Protein AF-A0A961AR73-F1 (afdb_monomer)

Structure (mmCIF, N/CA/C/O backbone):
data_AF-A0A961AR73-F1
#
_entry.id   AF-A0A961AR73-F1
#
loop_
_atom_site.group_PDB
_atom_site.id
_atom_site.type_symbol
_atom_site.label_atom_id
_atom_site.label_alt_id
_atom_site.label_comp_id
_atom_site.label_asym_id
_atom_site.label_entity_id
_atom_site.label_seq_id
_atom_site.pdbx_PDB_ins_code
_atom_site.Cartn_x
_atom_site.Cartn_y
_atom_site.Cartn_z
_atom_site.occupancy
_atom_site.B_iso_or_equiv
_atom_site.auth_seq_id
_atom_site.auth_comp_id
_atom_site.auth_asym_id
_atom_site.auth_atom_id
_atom_site.pdbx_PDB_model_num
ATOM 1 N N . MET A 1 1 ? 57.731 10.140 -176.594 1.00 39.25 1 MET A N 1
ATOM 2 C CA . MET A 1 1 ? 59.089 10.467 -176.102 1.00 39.25 1 MET A CA 1
ATOM 3 C C . MET A 1 1 ? 59.146 10.170 -174.612 1.00 39.25 1 MET A C 1
ATOM 5 O O . MET A 1 1 ? 58.204 10.498 -173.905 1.00 39.25 1 MET A O 1
ATOM 9 N N . ALA A 1 2 ? 60.182 9.468 -174.162 1.00 48.06 2 ALA A N 1
ATOM 10 C CA . ALA A 1 2 ? 60.294 8.900 -172.820 1.00 48.06 2 ALA A CA 1
ATOM 11 C C . ALA A 1 2 ? 60.837 9.892 -171.772 1.00 48.06 2 ALA A C 1
ATOM 13 O O . ALA A 1 2 ? 61.783 10.613 -172.084 1.00 48.06 2 ALA A O 1
ATOM 14 N N . LYS A 1 3 ? 60.367 9.811 -170.510 1.00 41.50 3 LYS A N 1
ATOM 15 C CA . LYS A 1 3 ? 61.246 9.911 -169.319 1.00 41.50 3 LYS A CA 1
ATOM 16 C C . LYS A 1 3 ? 60.613 9.401 -167.999 1.00 41.50 3 LYS A C 1
ATOM 18 O O . LYS A 1 3 ? 59.666 9.976 -167.489 1.00 41.50 3 LYS A O 1
ATOM 23 N N . LYS A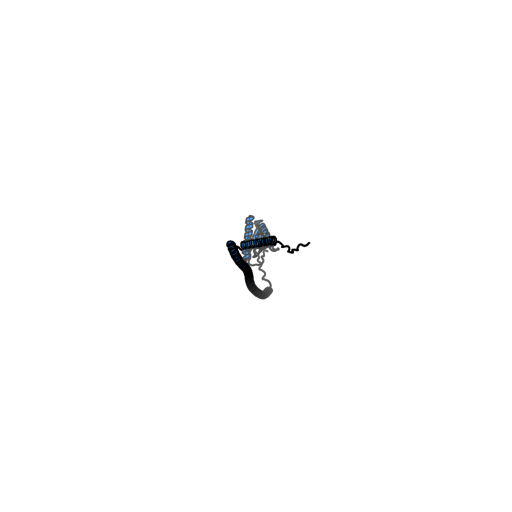 1 4 ? 61.213 8.306 -167.501 1.00 42.62 4 LYS A N 1
ATOM 24 C CA . LYS A 1 4 ? 61.399 7.737 -166.136 1.00 42.62 4 LYS A CA 1
ATOM 25 C C . LYS A 1 4 ? 60.470 8.073 -164.941 1.00 42.62 4 LYS A C 1
ATOM 27 O O . LYS A 1 4 ? 60.354 9.214 -164.519 1.00 42.62 4 LYS A O 1
ATOM 32 N N . ARG A 1 5 ? 60.035 6.983 -164.278 1.00 54.91 5 ARG A N 1
ATOM 33 C CA . ARG A 1 5 ? 59.530 6.852 -162.890 1.00 54.91 5 ARG A CA 1
ATOM 34 C C . ARG A 1 5 ? 60.571 7.211 -161.812 1.00 54.91 5 ARG A C 1
ATOM 36 O O . ARG A 1 5 ? 61.758 6.932 -161.997 1.00 54.91 5 ARG A O 1
ATOM 43 N N . LYS A 1 6 ? 60.085 7.639 -160.636 1.00 4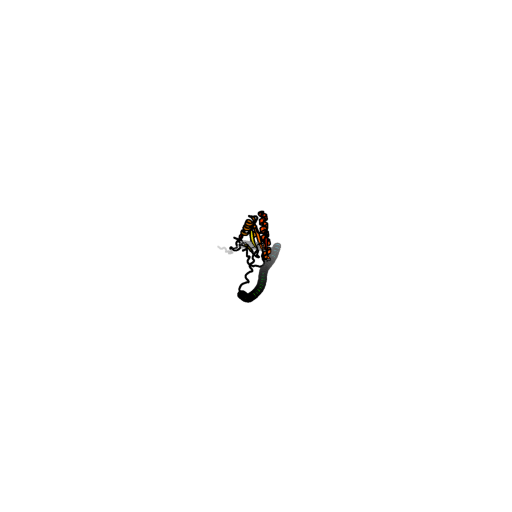7.62 6 LYS A N 1
ATOM 44 C CA . LYS A 1 6 ? 60.684 7.352 -159.319 1.00 47.62 6 LYS A CA 1
ATOM 45 C C . LYS A 1 6 ? 59.585 7.190 -158.258 1.00 47.62 6 LYS A C 1
ATOM 47 O O . LYS A 1 6 ? 58.708 8.036 -158.148 1.00 47.62 6 LYS A O 1
ATOM 52 N N . ASP A 1 7 ? 59.660 6.073 -157.550 1.00 55.41 7 ASP A N 1
ATOM 53 C CA . ASP A 1 7 ? 58.927 5.708 -156.337 1.00 55.41 7 ASP A CA 1
ATOM 54 C C . ASP A 1 7 ? 59.789 6.086 -155.119 1.00 55.41 7 ASP A C 1
ATOM 56 O O . ASP A 1 7 ? 61.014 5.955 -155.209 1.00 55.41 7 ASP A O 1
ATOM 60 N N . SER A 1 8 ? 59.181 6.562 -154.026 1.00 41.91 8 SER A N 1
ATOM 61 C CA . SER A 1 8 ? 59.783 6.582 -152.677 1.00 41.91 8 SER A CA 1
ATOM 62 C C . SER A 1 8 ? 58.823 7.186 -151.645 1.00 41.91 8 SER A C 1
ATOM 64 O O . SER A 1 8 ? 58.399 8.334 -151.781 1.00 41.91 8 SER A O 1
ATOM 66 N N . GLY A 1 9 ? 58.522 6.392 -150.615 1.00 47.72 9 GLY A N 1
ATOM 67 C CA . GLY A 1 9 ? 57.526 6.635 -149.576 1.00 47.72 9 GLY A CA 1
ATOM 68 C C . GLY A 1 9 ? 57.702 7.908 -148.747 1.00 47.72 9 GLY A C 1
ATOM 69 O O . GLY A 1 9 ? 58.803 8.405 -148.517 1.00 47.72 9 GLY A O 1
ATOM 70 N N . ALA A 1 10 ? 56.565 8.409 -148.266 1.00 46.12 10 ALA A N 1
ATOM 71 C CA . ALA A 1 10 ? 56.489 9.515 -147.329 1.00 46.12 10 ALA A CA 1
ATOM 72 C C . ALA A 1 10 ? 57.034 9.078 -145.958 1.00 46.12 10 ALA A C 1
ATOM 74 O O . ALA A 1 10 ? 56.396 8.335 -145.215 1.00 46.12 10 ALA A O 1
ATOM 75 N N . SER A 1 11 ? 58.235 9.544 -145.632 1.00 54.22 11 SER A N 1
ATOM 76 C CA . SER A 1 11 ? 58.822 9.488 -144.298 1.00 54.22 11 SER A CA 1
ATOM 77 C C . SER A 1 11 ? 58.023 10.376 -143.340 1.00 54.22 11 SER A C 1
ATOM 79 O O . SER A 1 11 ? 58.029 11.601 -143.472 1.00 54.22 11 SER A O 1
ATOM 81 N N . VAL A 1 12 ? 57.345 9.770 -142.365 1.00 62.94 12 VAL A N 1
ATOM 82 C CA . VAL A 1 12 ? 56.738 10.493 -141.240 1.00 62.94 12 VAL A CA 1
ATOM 83 C C . VAL A 1 12 ? 57.866 10.969 -140.321 1.00 62.94 12 VAL A C 1
ATOM 85 O O . VAL A 1 12 ? 58.662 10.166 -139.841 1.00 62.94 12 VAL A O 1
ATOM 88 N N . ASN A 1 13 ? 57.962 12.279 -140.087 1.00 59.66 13 ASN A N 1
ATOM 89 C CA . ASN A 1 13 ? 58.954 12.859 -139.182 1.00 59.66 13 ASN A CA 1
ATOM 90 C C . ASN A 1 13 ? 58.711 12.366 -137.741 1.00 59.66 13 ASN A C 1
ATOM 92 O O . ASN A 1 13 ? 57.727 12.751 -137.116 1.00 59.66 13 ASN A O 1
ATOM 96 N N . LEU A 1 14 ? 59.622 11.548 -137.195 1.00 59.91 14 LEU A N 1
ATOM 97 C CA . LEU A 1 14 ? 59.597 11.075 -135.796 1.00 59.91 14 LEU A CA 1
ATOM 98 C C . LEU A 1 14 ? 59.973 12.157 -134.760 1.00 59.91 14 LEU A C 1
ATOM 100 O O . LEU A 1 14 ? 59.755 11.968 -133.564 1.00 59.91 14 LEU A O 1
ATOM 104 N N . PHE A 1 15 ? 60.530 13.290 -135.194 1.00 64.38 15 PHE A N 1
ATOM 105 C CA . PHE A 1 15 ? 60.997 14.372 -134.316 1.00 64.38 15 PHE A CA 1
ATOM 106 C C . PHE A 1 15 ? 59.926 14.959 -133.367 1.00 64.38 15 PHE A C 1
ATOM 108 O O . PHE A 1 15 ? 60.199 15.059 -132.170 1.00 64.38 15 PHE A O 1
ATOM 115 N N . PRO A 1 16 ? 58.707 15.311 -133.822 1.00 72.06 16 PRO A N 1
ATOM 116 C CA . PRO A 1 16 ? 57.661 15.816 -132.927 1.00 72.06 16 PRO A CA 1
ATOM 117 C C . PRO A 1 16 ? 57.134 14.757 -131.943 1.00 72.06 16 PRO A C 1
ATOM 119 O O . PRO A 1 16 ? 56.777 15.098 -130.817 1.00 72.06 16 PRO A O 1
ATOM 122 N N . PHE A 1 17 ? 57.139 13.472 -132.313 1.00 70.44 17 PHE A N 1
ATOM 123 C CA . PHE A 1 17 ? 56.682 12.391 -131.429 1.00 70.44 17 PHE A CA 1
ATOM 124 C C . PHE A 1 17 ? 57.659 12.137 -130.272 1.00 70.44 17 PHE A C 1
ATOM 126 O O . PHE A 1 17 ? 57.234 11.939 -129.135 1.00 70.44 17 PHE A O 1
ATOM 133 N N . LEU A 1 18 ? 58.969 12.210 -130.539 1.00 73.50 18 LEU A N 1
ATOM 134 C CA . LEU A 1 18 ? 60.002 12.060 -129.512 1.00 73.50 18 LEU A CA 1
ATOM 135 C C . LEU A 1 18 ? 59.947 13.202 -128.480 1.00 73.50 18 LEU A C 1
ATOM 137 O O . LEU A 1 18 ? 60.074 12.957 -127.283 1.00 73.50 18 LEU A O 1
ATOM 141 N N . SER A 1 19 ? 59.712 14.441 -128.928 1.00 78.06 19 SER A N 1
ATOM 142 C CA . SER A 1 19 ? 59.635 15.616 -128.045 1.00 78.06 19 SER A CA 1
ATOM 143 C C . SER A 1 19 ? 58.442 15.552 -127.083 1.00 78.06 19 SER A C 1
ATOM 145 O O . SER A 1 19 ? 58.603 15.819 -125.891 1.00 78.06 19 SER A O 1
ATOM 147 N N . ILE A 1 20 ? 57.272 15.121 -127.567 1.00 82.75 20 ILE A N 1
ATOM 148 C CA . ILE A 1 20 ? 56.079 14.925 -126.728 1.00 82.75 20 ILE A CA 1
ATOM 149 C C . ILE A 1 20 ? 56.310 13.799 -125.712 1.00 82.75 20 ILE A C 1
ATOM 151 O O . ILE A 1 20 ? 55.984 13.954 -124.536 1.00 82.75 20 ILE A O 1
ATOM 155 N N . LEU A 1 21 ? 56.917 12.686 -126.133 1.00 82.31 21 LEU A N 1
ATOM 156 C CA . LEU A 1 21 ? 57.166 11.536 -125.262 1.00 82.31 21 LEU A CA 1
ATOM 157 C C . LEU A 1 21 ? 58.169 11.871 -124.143 1.00 82.31 21 LEU A C 1
ATOM 159 O O . LEU A 1 21 ? 57.921 11.541 -122.984 1.00 82.31 21 LEU A O 1
ATOM 163 N N . VAL A 1 22 ? 59.249 12.599 -124.451 1.00 83.75 22 VAL A N 1
ATOM 164 C CA . VAL A 1 22 ? 60.213 13.086 -123.443 1.00 83.75 22 VAL A CA 1
ATOM 165 C C . VAL A 1 22 ? 59.557 14.073 -122.471 1.00 83.75 22 VAL A C 1
ATOM 167 O O . VAL A 1 22 ? 59.809 13.998 -121.270 1.00 83.75 22 VAL A O 1
ATOM 170 N N . CYS A 1 23 ? 58.681 14.957 -122.957 1.00 86.19 23 CYS A N 1
ATOM 171 C CA . CYS A 1 23 ? 57.950 15.898 -122.106 1.00 86.19 23 CYS A CA 1
ATOM 172 C C . CYS A 1 23 ? 57.002 15.177 -121.132 1.00 86.19 23 CYS A C 1
ATOM 174 O O . CYS A 1 23 ? 57.019 15.466 -119.937 1.00 86.19 23 CYS A O 1
ATOM 176 N N . ILE A 1 24 ? 56.246 14.180 -121.604 1.00 88.56 24 ILE A N 1
ATOM 177 C CA . ILE A 1 24 ? 55.341 13.388 -120.756 1.00 88.56 24 ILE A CA 1
ATOM 178 C C . ILE A 1 24 ? 56.125 12.607 -119.698 1.00 88.56 24 ILE A C 1
ATOM 180 O O . ILE A 1 24 ? 55.751 12.641 -118.527 1.00 88.56 24 ILE A O 1
ATOM 184 N N . ILE A 1 25 ? 57.228 11.952 -120.079 1.00 88.50 25 ILE A N 1
ATOM 185 C CA . ILE A 1 25 ? 58.086 11.244 -119.119 1.00 88.50 25 ILE A CA 1
ATOM 186 C C . ILE A 1 25 ? 58.650 12.225 -118.082 1.00 88.50 25 ILE A C 1
ATOM 188 O O . ILE A 1 25 ? 58.622 11.915 -116.895 1.00 88.50 25 ILE A O 1
ATOM 192 N N . GLY A 1 26 ? 59.092 13.418 -118.495 1.00 88.12 26 GLY A N 1
ATOM 193 C CA . GLY A 1 26 ? 59.598 14.456 -117.590 1.00 88.12 26 GLY A CA 1
ATOM 194 C C . GLY A 1 26 ? 58.551 14.993 -116.605 1.00 88.12 26 GLY A C 1
ATOM 195 O O . GLY A 1 26 ? 58.847 15.192 -115.429 1.00 88.12 26 GLY A O 1
ATOM 196 N N . CYS A 1 27 ? 57.307 15.187 -117.049 1.00 87.31 27 CYS A N 1
ATOM 197 C CA . CYS A 1 27 ? 56.213 15.567 -116.152 1.00 87.31 27 CYS A CA 1
ATOM 198 C C . CYS A 1 27 ? 55.890 14.450 -115.149 1.00 87.31 27 CYS A C 1
ATOM 200 O O . CYS A 1 27 ? 55.668 14.724 -113.970 1.00 87.31 27 CYS A O 1
ATOM 202 N N . LEU A 1 28 ? 55.895 13.192 -115.597 1.00 89.31 28 LEU A N 1
ATOM 203 C CA . LEU A 1 28 ? 55.585 12.037 -114.754 1.00 89.31 28 LEU A CA 1
ATOM 204 C C . LEU A 1 28 ? 56.682 11.799 -113.702 1.00 89.31 28 LEU A C 1
ATOM 206 O O . LEU A 1 28 ? 56.366 11.549 -112.539 1.00 89.31 28 LEU A O 1
ATOM 210 N N . THR A 1 29 ? 57.962 11.961 -114.060 1.00 87.88 29 THR A N 1
ATOM 211 C CA . THR A 1 29 ? 59.073 11.869 -113.098 1.00 87.88 29 THR A CA 1
ATOM 212 C C . THR A 1 29 ? 59.032 12.989 -112.062 1.00 87.88 29 THR A C 1
ATOM 214 O O . THR A 1 29 ? 59.234 12.707 -110.883 1.00 87.88 29 THR A O 1
ATOM 217 N N . LEU A 1 30 ? 58.696 14.228 -112.448 1.00 88.88 30 LEU A N 1
ATOM 218 C CA . LEU A 1 30 ? 58.518 15.330 -111.494 1.00 88.88 30 LEU A CA 1
ATOM 219 C C . LEU A 1 30 ? 57.411 15.041 -110.475 1.00 88.88 30 LEU A C 1
ATOM 221 O O . LEU A 1 30 ? 57.620 15.235 -109.280 1.00 88.88 30 LEU A O 1
ATOM 225 N N . ILE A 1 31 ? 56.260 14.533 -110.924 1.00 90.44 31 ILE A N 1
ATOM 226 C CA . ILE A 1 31 ? 55.155 14.168 -110.026 1.00 90.44 31 ILE A CA 1
ATOM 227 C C . ILE A 1 31 ? 55.595 13.083 -109.035 1.00 90.44 31 ILE A C 1
ATOM 229 O O . ILE A 1 31 ? 55.329 13.205 -107.841 1.00 90.44 31 ILE A O 1
ATOM 233 N N . ILE A 1 32 ? 56.307 12.051 -109.500 1.00 87.12 32 ILE A N 1
ATOM 234 C CA . ILE A 1 32 ? 56.811 10.976 -108.631 1.00 87.12 32 ILE A CA 1
ATOM 235 C C . ILE A 1 32 ? 57.802 11.524 -107.592 1.00 87.12 32 ILE A C 1
ATOM 237 O O . ILE A 1 32 ? 57.721 11.158 -106.421 1.00 87.12 32 ILE A O 1
ATOM 241 N N . VAL A 1 33 ? 58.712 12.421 -107.986 1.00 88.12 33 VAL A N 1
ATOM 242 C CA . VAL A 1 33 ? 59.678 13.043 -107.064 1.00 88.12 33 VAL A CA 1
ATOM 243 C C . VAL A 1 33 ? 58.968 13.885 -106.004 1.00 88.12 33 VAL A C 1
ATOM 245 O O . VAL A 1 33 ? 59.297 13.767 -104.826 1.00 88.12 33 VAL A O 1
ATOM 248 N N . VAL A 1 34 ? 57.963 14.678 -106.389 1.00 85.75 34 VAL A N 1
ATOM 249 C CA . VAL A 1 34 ? 57.167 15.483 -105.446 1.00 85.75 34 VAL A CA 1
ATOM 250 C C . VAL A 1 34 ? 56.399 14.589 -104.473 1.00 85.75 34 VAL A C 1
ATOM 252 O O . VAL A 1 34 ? 56.428 14.837 -103.271 1.00 85.75 34 VAL A O 1
ATOM 255 N N . LEU A 1 35 ? 55.763 13.517 -104.956 1.00 85.31 35 LEU A N 1
ATOM 256 C CA . LEU A 1 35 ? 55.052 12.570 -104.094 1.00 85.31 35 LEU A CA 1
ATOM 257 C C . LEU A 1 35 ? 55.997 11.860 -103.117 1.00 85.31 35 LEU A C 1
ATOM 259 O O . LEU A 1 35 ? 55.665 11.731 -101.939 1.00 85.31 35 LEU A O 1
ATOM 263 N N . ASN A 1 36 ? 57.188 11.462 -103.571 1.00 81.00 36 ASN A N 1
ATOM 264 C CA . ASN A 1 36 ? 58.197 10.860 -102.702 1.00 81.00 36 ASN A CA 1
ATOM 265 C C . ASN A 1 36 ? 58.703 11.856 -101.645 1.00 81.00 36 ASN A C 1
ATOM 267 O O . ASN A 1 36 ? 58.776 11.494 -100.473 1.00 81.00 36 ASN A O 1
ATOM 271 N N . LEU A 1 37 ? 58.947 13.120 -102.008 1.00 80.06 37 LEU A N 1
ATOM 272 C CA . LEU A 1 37 ? 59.302 14.188 -101.063 1.00 80.06 37 LEU A CA 1
ATOM 273 C C . LEU A 1 37 ? 58.198 14.445 -100.028 1.00 80.06 37 LEU A C 1
ATOM 275 O O . LEU A 1 37 ? 58.498 14.531 -98.842 1.00 80.06 37 LEU A O 1
ATOM 279 N N . MET A 1 38 ? 56.928 14.492 -100.444 1.00 75.31 38 MET A N 1
ATOM 280 C CA . MET A 1 38 ? 55.787 14.646 -99.527 1.00 75.31 38 MET A CA 1
ATOM 281 C C . MET A 1 38 ? 55.588 13.427 -98.615 1.00 75.31 38 MET A C 1
ATOM 283 O O . MET A 1 38 ? 55.076 13.554 -97.502 1.00 75.31 38 MET A O 1
ATOM 287 N N . SER A 1 39 ? 55.954 12.231 -99.083 1.00 69.06 39 SER A N 1
ATOM 288 C CA . SER A 1 39 ? 55.921 11.016 -98.267 1.00 69.06 39 SER A CA 1
ATOM 289 C C . SER A 1 39 ? 57.076 10.972 -97.265 1.00 69.06 39 SER A C 1
ATOM 291 O O . SER A 1 39 ? 56.852 10.597 -96.120 1.00 69.06 39 SER A O 1
ATOM 293 N N . MET A 1 40 ? 58.268 11.448 -97.647 1.00 66.38 40 MET A N 1
ATOM 294 C CA . MET A 1 40 ? 59.414 11.596 -96.747 1.00 66.38 40 MET A CA 1
ATOM 295 C C . MET A 1 40 ? 59.174 12.691 -95.706 1.00 66.38 40 MET A C 1
ATOM 297 O O . MET A 1 40 ? 59.451 12.458 -94.538 1.00 66.38 40 MET A O 1
ATOM 301 N N . SER A 1 41 ? 58.559 13.820 -96.074 1.00 61.97 41 SER A N 1
ATOM 302 C CA . SER A 1 41 ? 58.211 14.883 -95.117 1.00 61.97 41 SER A CA 1
ATOM 303 C C . SER A 1 41 ? 57.100 14.484 -94.139 1.00 61.97 41 SER A C 1
ATOM 305 O O . SER A 1 41 ? 56.933 15.111 -93.103 1.00 61.97 41 SER A O 1
ATOM 307 N N . LYS A 1 42 ? 56.298 13.460 -94.461 1.00 60.28 42 LYS A N 1
ATOM 308 C CA . LYS A 1 42 ? 55.340 12.842 -93.522 1.00 60.28 42 LYS A CA 1
ATOM 309 C C . LYS A 1 42 ? 55.940 11.674 -92.734 1.00 60.28 42 LYS A C 1
ATOM 311 O O . LYS A 1 42 ? 55.307 11.203 -91.793 1.00 60.28 42 LYS A O 1
ATOM 316 N N . ALA A 1 43 ? 57.102 11.179 -93.156 1.00 52.84 43 ALA A N 1
ATOM 317 C CA . ALA A 1 43 ? 57.806 10.045 -92.568 1.00 52.84 43 ALA A CA 1
ATOM 318 C C . ALA A 1 43 ? 59.050 10.461 -91.766 1.00 52.84 43 ALA A C 1
ATOM 320 O O . ALA A 1 43 ? 59.731 9.583 -91.233 1.00 52.84 43 ALA A O 1
ATOM 321 N N . GLU A 1 44 ? 59.337 11.763 -91.641 1.00 58.03 44 GLU A N 1
ATOM 322 C CA . GLU A 1 44 ? 60.146 12.270 -90.533 1.00 58.03 44 GLU A CA 1
ATOM 323 C C . GLU A 1 44 ? 59.460 11.805 -89.244 1.00 58.03 44 GLU A C 1
ATOM 325 O O . GLU A 1 44 ? 58.282 12.076 -89.004 1.00 58.03 44 GLU A O 1
ATOM 330 N N . GLY A 1 45 ? 60.153 10.930 -88.513 1.00 60.28 45 GLY A N 1
ATOM 331 C CA . GLY A 1 45 ? 59.612 10.236 -87.354 1.00 60.28 45 GLY A CA 1
ATOM 332 C C . GLY A 1 45 ? 59.022 11.220 -86.351 1.00 60.28 45 GLY A C 1
ATOM 333 O O . GLY A 1 45 ? 59.498 12.342 -86.235 1.00 60.28 45 GLY A O 1
ATOM 334 N N . ARG A 1 46 ? 57.980 10.777 -85.635 1.00 60.94 46 ARG A N 1
ATOM 335 C CA . ARG A 1 46 ? 57.341 11.532 -84.544 1.00 60.94 46 ARG A CA 1
ATOM 336 C C . ARG A 1 46 ? 58.411 12.259 -83.729 1.00 60.94 46 ARG A C 1
ATOM 338 O O . ARG A 1 46 ? 59.344 11.601 -83.264 1.00 60.94 46 ARG A O 1
ATOM 345 N N . GLU A 1 47 ? 58.261 13.571 -83.572 1.00 68.69 47 GLU A N 1
ATOM 346 C CA . GLU A 1 47 ? 59.170 14.397 -82.776 1.00 68.69 47 GLU A CA 1
ATOM 347 C C . GLU A 1 47 ? 59.404 13.734 -81.403 1.00 68.69 47 GLU A C 1
ATOM 349 O O . GLU A 1 47 ? 58.448 13.212 -80.810 1.00 68.69 47 GLU A O 1
ATOM 354 N N . PRO A 1 48 ? 60.641 13.709 -80.874 1.00 71.00 48 PRO A N 1
ATOM 355 C CA . PRO A 1 48 ? 60.954 13.023 -79.618 1.00 71.00 48 PRO A CA 1
ATOM 356 C C . PRO A 1 48 ? 60.051 13.480 -78.458 1.00 71.00 48 PRO A C 1
ATOM 358 O O . PRO A 1 48 ? 59.615 12.649 -77.660 1.00 71.00 48 PRO A O 1
ATOM 361 N N . GLU A 1 49 ? 59.652 14.756 -78.438 1.00 75.25 49 GLU A N 1
ATOM 362 C CA . GLU A 1 49 ? 58.706 15.316 -77.462 1.00 75.25 49 GLU A CA 1
ATOM 363 C C . GLU A 1 49 ? 57.291 14.711 -77.547 1.00 75.25 49 GLU A C 1
ATOM 365 O O . GLU A 1 49 ? 56.609 14.556 -76.533 1.00 75.25 49 GLU A O 1
ATOM 370 N N . GLU A 1 50 ? 56.807 14.346 -78.739 1.00 75.62 50 GLU A N 1
ATOM 371 C CA . GLU A 1 50 ? 55.490 13.713 -78.897 1.00 75.62 50 GLU A CA 1
ATOM 372 C C . GLU A 1 50 ? 55.485 12.279 -78.368 1.00 75.62 50 GLU A C 1
ATOM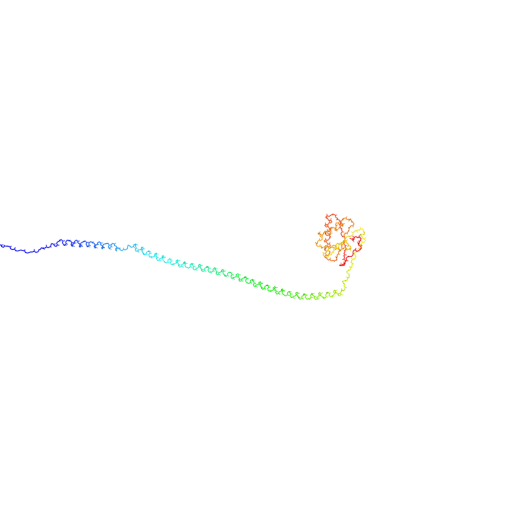 374 O O . GLU A 1 50 ? 54.493 11.819 -77.795 1.00 75.62 50 GLU A O 1
ATOM 379 N N . VAL A 1 51 ? 56.605 11.573 -78.539 1.00 79.19 51 VAL A N 1
ATOM 380 C CA . VAL A 1 51 ? 56.783 10.214 -78.021 1.00 79.19 51 VAL A CA 1
ATOM 381 C C . VAL A 1 51 ? 56.875 10.228 -76.495 1.00 79.19 51 VAL A C 1
ATOM 383 O O . VAL A 1 51 ? 56.277 9.364 -75.849 1.00 79.19 51 VAL A O 1
ATOM 386 N N . GLU A 1 52 ? 57.569 11.205 -75.911 1.00 82.06 52 GLU A N 1
ATOM 387 C CA . GLU A 1 52 ? 57.646 11.386 -74.457 1.00 82.06 52 GLU A CA 1
ATOM 388 C C . GLU A 1 52 ? 56.288 11.758 -73.856 1.00 82.06 52 GLU A C 1
ATOM 390 O O . GLU A 1 52 ? 55.824 11.055 -72.957 1.00 82.06 52 GLU A O 1
ATOM 395 N N . ARG A 1 53 ? 55.563 12.729 -74.433 1.00 84.06 53 ARG A N 1
ATOM 396 C CA . ARG A 1 53 ? 54.193 13.063 -73.994 1.00 84.06 53 ARG A CA 1
ATOM 397 C C . ARG A 1 53 ? 53.240 11.870 -74.058 1.00 84.06 53 ARG A C 1
ATOM 399 O O . ARG A 1 53 ? 52.426 11.678 -73.158 1.00 84.06 53 ARG A O 1
ATOM 406 N N . ALA A 1 54 ? 53.328 11.042 -75.101 1.00 85.19 54 ALA A N 1
ATOM 407 C CA . ALA A 1 54 ? 52.497 9.843 -75.214 1.00 85.19 54 ALA A CA 1
ATOM 408 C C . ALA A 1 54 ? 52.828 8.795 -74.133 1.00 85.19 54 ALA A C 1
ATOM 410 O O . ALA A 1 54 ? 51.925 8.118 -73.634 1.00 85.19 54 ALA A O 1
ATOM 411 N N . ARG A 1 55 ? 54.107 8.665 -73.751 1.00 85.81 55 ARG A N 1
ATOM 412 C CA . ARG A 1 55 ? 54.544 7.786 -72.653 1.00 85.81 55 ARG A CA 1
ATOM 413 C C . ARG A 1 55 ? 54.084 8.312 -71.298 1.00 85.81 55 ARG A C 1
ATOM 415 O O . ARG A 1 55 ? 53.537 7.534 -70.522 1.00 85.81 55 ARG A O 1
ATOM 422 N N . GLU A 1 56 ? 54.246 9.605 -71.040 1.00 88.69 56 GLU A N 1
ATOM 423 C CA . GLU A 1 56 ? 53.773 10.254 -69.812 1.00 88.69 56 GLU A CA 1
ATOM 424 C C . GLU A 1 56 ? 52.259 10.122 -69.660 1.00 88.69 56 GLU A C 1
ATOM 426 O O . GLU A 1 56 ? 51.783 9.697 -68.611 1.00 88.69 56 GLU A O 1
ATOM 431 N N . TYR A 1 57 ? 51.499 10.376 -70.729 1.00 91.25 57 TYR A N 1
ATOM 432 C CA . TYR A 1 57 ? 50.051 10.183 -70.731 1.00 91.25 57 TYR A CA 1
ATOM 433 C C . TYR A 1 57 ? 49.664 8.728 -70.435 1.00 91.25 57 TYR A C 1
ATOM 435 O O . TYR A 1 57 ? 48.741 8.478 -69.663 1.00 91.25 57 TYR A O 1
ATOM 443 N N . ALA A 1 58 ? 50.379 7.752 -71.003 1.00 90.31 58 ALA A N 1
ATOM 444 C CA . ALA A 1 58 ? 50.120 6.340 -70.735 1.00 90.31 58 ALA A CA 1
ATOM 445 C C . ALA A 1 58 ? 50.425 5.945 -69.278 1.00 90.31 58 ALA A C 1
ATOM 447 O O . ALA A 1 58 ? 49.692 5.138 -68.707 1.00 90.31 58 ALA A O 1
ATOM 448 N N . ILE A 1 59 ? 51.479 6.504 -68.674 1.00 92.94 59 ILE A N 1
ATOM 449 C CA . ILE A 1 59 ? 51.827 6.275 -67.262 1.00 92.94 59 ILE A CA 1
ATOM 450 C C . ILE A 1 59 ? 50.787 6.927 -66.349 1.00 92.94 59 ILE A C 1
ATOM 452 O O . ILE A 1 59 ? 50.251 6.256 -65.472 1.00 92.94 59 ILE A O 1
ATOM 456 N N . LEU A 1 60 ? 50.450 8.195 -66.593 1.00 92.12 60 LEU A N 1
ATOM 457 C CA . LEU A 1 60 ? 49.443 8.931 -65.826 1.00 92.12 60 LEU A CA 1
ATOM 458 C C . LEU A 1 60 ? 48.072 8.261 -65.903 1.00 92.12 60 LEU A C 1
ATOM 460 O O . LEU A 1 60 ? 47.392 8.139 -64.891 1.00 92.12 60 LEU A O 1
ATOM 464 N N . LYS A 1 61 ? 47.684 7.765 -67.081 1.00 93.62 61 LYS A N 1
ATOM 465 C CA . LYS A 1 61 ? 46.425 7.039 -67.252 1.00 93.62 61 LYS A CA 1
ATOM 466 C C . LYS A 1 61 ? 46.406 5.730 -66.460 1.00 93.62 61 LYS A C 1
ATOM 468 O O . LYS A 1 61 ? 45.400 5.428 -65.831 1.00 93.62 61 LYS A O 1
ATOM 473 N N . LYS A 1 62 ? 47.508 4.972 -66.454 1.00 93.69 62 LYS A N 1
ATOM 474 C CA . LYS A 1 62 ? 47.620 3.752 -65.638 1.00 93.69 62 LYS A CA 1
ATOM 475 C C . LYS A 1 62 ? 47.562 4.056 -64.143 1.00 93.69 62 LYS A C 1
ATOM 477 O O . LYS A 1 62 ? 46.831 3.375 -63.437 1.00 93.69 62 LYS A O 1
ATOM 482 N N . ALA A 1 63 ? 48.270 5.090 -63.689 1.00 93.06 63 ALA A N 1
ATOM 483 C CA . ALA A 1 63 ? 48.217 5.532 -62.297 1.00 93.06 63 ALA A CA 1
ATOM 484 C C . ALA A 1 63 ? 46.791 5.946 -61.901 1.00 93.06 63 ALA A C 1
ATOM 486 O O . ALA A 1 63 ? 46.286 5.500 -60.882 1.00 93.06 63 ALA A O 1
ATOM 487 N N . GLN A 1 64 ? 46.093 6.697 -62.760 1.00 93.12 64 GLN A N 1
ATOM 488 C CA . GLN A 1 64 ? 44.700 7.074 -62.528 1.00 93.12 64 GLN A CA 1
ATOM 489 C C . GLN A 1 64 ? 43.766 5.855 -62.468 1.00 93.12 64 GLN A C 1
ATOM 491 O O . GLN A 1 64 ? 42.869 5.814 -61.632 1.00 93.12 64 GLN A O 1
ATOM 496 N N . GLU A 1 65 ? 43.962 4.855 -63.332 1.00 94.31 65 GLU A N 1
ATOM 497 C CA . GLU A 1 65 ? 43.186 3.609 -63.305 1.00 94.31 65 GLU A CA 1
ATOM 498 C C . GLU A 1 65 ? 43.452 2.777 -62.035 1.00 94.31 65 GLU A C 1
ATOM 500 O O . GLU A 1 65 ? 42.524 2.167 -61.504 1.00 94.31 65 GLU A O 1
ATOM 505 N N . GLU A 1 66 ? 44.691 2.738 -61.539 1.00 94.12 66 GLU A N 1
ATOM 506 C CA . GLU A 1 66 ? 45.055 2.066 -60.283 1.00 94.12 66 GLU A CA 1
ATOM 507 C C . GLU A 1 66 ? 44.497 2.801 -59.061 1.00 94.12 66 GLU A C 1
ATOM 509 O O . GLU A 1 66 ? 43.861 2.174 -58.210 1.00 94.12 66 GLU A O 1
ATOM 514 N N . ASP A 1 67 ? 44.641 4.127 -59.018 1.00 93.38 67 ASP A N 1
ATOM 515 C CA . ASP A 1 67 ? 44.069 4.963 -57.968 1.00 93.38 67 ASP A CA 1
ATOM 516 C C . ASP A 1 67 ? 42.553 4.781 -57.927 1.00 93.38 67 ASP A C 1
ATOM 518 O O . ASP A 1 67 ? 41.992 4.524 -56.864 1.00 93.38 67 ASP A O 1
ATOM 522 N N . GLN A 1 68 ? 41.880 4.816 -59.079 1.00 94.19 68 GLN A N 1
ATOM 523 C CA . GLN A 1 68 ? 40.431 4.644 -59.159 1.00 94.19 68 GLN A CA 1
ATOM 524 C C . GLN A 1 68 ? 39.974 3.276 -58.633 1.00 94.19 68 GLN A C 1
ATOM 526 O O . GLN A 1 68 ? 39.014 3.215 -57.868 1.00 94.19 68 GLN A O 1
ATOM 531 N N . LYS A 1 69 ? 40.700 2.194 -58.950 1.00 95.06 69 LYS A N 1
ATOM 532 C CA . LYS A 1 69 ? 40.432 0.866 -58.368 1.00 95.06 69 LYS A CA 1
ATOM 533 C C . LYS A 1 69 ? 40.607 0.864 -56.854 1.00 95.06 69 LYS A C 1
ATOM 535 O O . LYS A 1 69 ? 39.746 0.347 -56.150 1.00 95.06 69 LYS A O 1
ATOM 540 N N . SER A 1 70 ? 41.682 1.471 -56.353 1.00 92.75 70 SER A N 1
ATOM 541 C CA . SER A 1 70 ? 41.923 1.553 -54.910 1.00 92.75 70 SER A CA 1
ATOM 542 C C . SER A 1 70 ? 40.824 2.352 -54.197 1.00 92.75 70 SER A C 1
ATOM 544 O O . SER A 1 70 ? 40.344 1.934 -53.1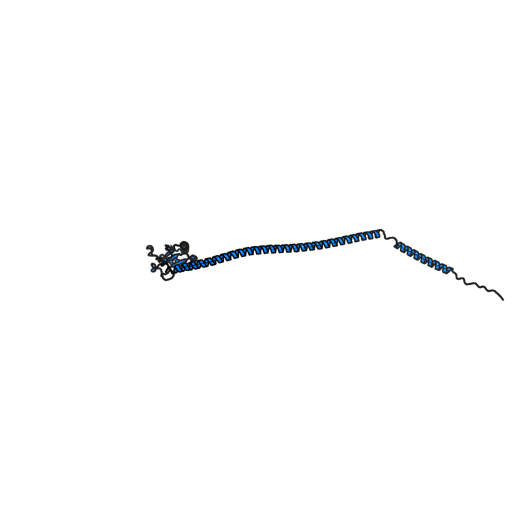45 1.00 92.75 70 SER A O 1
ATOM 546 N N . TYR A 1 71 ? 40.350 3.449 -54.800 1.00 94.12 71 TYR A N 1
ATOM 547 C CA . TYR A 1 71 ? 39.226 4.239 -54.301 1.00 94.12 71 TYR A CA 1
ATOM 548 C C . TYR A 1 71 ? 37.928 3.431 -54.259 1.00 94.12 71 TYR A C 1
ATOM 550 O O . TYR A 1 71 ? 37.201 3.517 -53.268 1.00 94.12 71 TYR A O 1
ATOM 558 N N . ASP A 1 72 ? 37.641 2.640 -55.293 1.00 95.19 72 ASP A N 1
ATOM 559 C CA . ASP A 1 72 ? 36.448 1.792 -55.337 1.00 95.19 72 ASP A CA 1
ATOM 560 C C . ASP A 1 72 ? 36.505 0.677 -54.277 1.00 95.19 72 ASP A C 1
ATOM 562 O O . ASP A 1 72 ? 35.510 0.424 -53.592 1.00 95.19 72 ASP A O 1
ATOM 566 N N . GLU A 1 73 ? 37.674 0.064 -54.064 1.00 95.94 73 GLU A N 1
ATOM 567 C CA . GLU A 1 73 ? 37.898 -0.927 -53.000 1.00 95.94 73 GLU A CA 1
ATOM 568 C C . GLU A 1 73 ? 37.739 -0.317 -51.601 1.00 95.94 73 GLU A C 1
ATOM 570 O O . GLU A 1 73 ? 37.030 -0.865 -50.752 1.00 95.94 73 GLU A O 1
ATOM 575 N N . LEU A 1 74 ? 38.350 0.848 -51.364 1.00 95.12 74 LEU A N 1
ATOM 576 C CA . LEU A 1 74 ? 38.219 1.603 -50.116 1.00 95.12 74 LEU A CA 1
ATOM 577 C C . LEU A 1 74 ? 36.763 1.987 -49.850 1.00 95.12 74 LEU A C 1
ATOM 579 O O . LEU A 1 74 ? 36.290 1.862 -48.720 1.00 95.12 74 LEU A O 1
ATOM 583 N N . ARG A 1 75 ? 36.032 2.412 -50.883 1.00 95.69 75 ARG A N 1
ATOM 584 C CA . ARG A 1 75 ? 34.614 2.754 -50.773 1.00 95.69 75 ARG A CA 1
ATOM 585 C C . ARG A 1 75 ? 33.770 1.536 -50.416 1.00 95.69 75 ARG A C 1
ATOM 587 O O . ARG A 1 75 ? 32.989 1.611 -49.471 1.00 95.69 75 ARG A O 1
ATOM 594 N N . ALA A 1 76 ? 33.977 0.408 -51.093 1.00 96.00 76 ALA A N 1
ATOM 595 C CA . ALA A 1 76 ? 33.294 -0.842 -50.770 1.00 96.00 76 ALA A CA 1
ATOM 596 C C . ALA A 1 76 ? 33.590 -1.300 -49.331 1.00 96.00 76 ALA A C 1
ATOM 598 O O . ALA A 1 76 ? 32.692 -1.761 -48.621 1.00 96.00 76 ALA A O 1
ATOM 599 N N . LEU A 1 77 ? 34.832 -1.126 -48.863 1.00 96.25 77 LEU A N 1
ATOM 600 C CA . LEU A 1 77 ? 35.210 -1.443 -47.489 1.00 96.25 77 LEU A CA 1
ATOM 601 C C . LEU A 1 77 ? 34.502 -0.528 -46.480 1.00 96.25 77 LEU A C 1
ATOM 603 O O . LEU A 1 77 ? 33.963 -1.028 -45.492 1.00 96.25 77 LEU A O 1
ATOM 607 N N . VAL A 1 78 ? 34.448 0.783 -46.730 1.00 95.94 78 VAL A N 1
ATOM 608 C CA . VAL A 1 78 ? 33.717 1.742 -45.883 1.00 95.94 78 VAL A CA 1
ATOM 609 C C . VAL A 1 78 ? 32.229 1.401 -45.833 1.00 95.94 78 VAL A C 1
ATOM 611 O O . VAL A 1 78 ? 31.651 1.354 -44.745 1.00 95.94 78 VAL A O 1
ATOM 614 N N . ASP A 1 79 ? 31.615 1.085 -46.970 1.00 96.19 79 ASP A N 1
ATOM 615 C CA . ASP A 1 79 ? 30.206 0.692 -47.029 1.00 96.19 79 ASP A CA 1
ATOM 616 C C . ASP A 1 79 ? 29.963 -0.604 -46.230 1.00 96.19 79 ASP A C 1
ATOM 618 O O . ASP A 1 79 ? 29.030 -0.690 -45.429 1.00 96.19 79 ASP A O 1
ATOM 622 N N . SER A 1 80 ? 30.868 -1.584 -46.326 1.00 96.50 80 SER A N 1
ATOM 623 C CA . SER A 1 80 ? 30.771 -2.818 -45.537 1.00 96.50 80 SER A CA 1
ATOM 624 C C . SER A 1 80 ? 30.915 -2.573 -44.027 1.00 96.50 80 SER A C 1
ATOM 626 O O . SER A 1 80 ? 30.157 -3.124 -43.227 1.00 96.50 80 SER A O 1
ATOM 628 N N . LEU A 1 81 ? 31.848 -1.706 -43.618 1.00 95.50 81 LEU A N 1
ATOM 629 C CA . LEU A 1 81 ? 32.096 -1.382 -42.212 1.00 95.50 81 LEU A CA 1
ATOM 630 C C . LEU A 1 81 ? 30.956 -0.564 -41.611 1.00 95.50 81 LEU A C 1
ATOM 632 O O . LEU A 1 81 ? 30.597 -0.765 -40.450 1.00 95.50 81 LEU A O 1
ATOM 636 N N . THR A 1 82 ? 30.373 0.351 -42.384 1.00 95.50 82 THR A N 1
ATOM 637 C CA . THR A 1 82 ? 29.213 1.131 -41.939 1.00 95.50 82 THR A CA 1
ATOM 638 C C . THR A 1 82 ? 27.999 0.229 -41.744 1.00 95.50 82 THR A C 1
ATOM 640 O O . THR A 1 82 ? 27.354 0.319 -40.698 1.00 95.50 82 THR A O 1
ATOM 643 N N . GLN A 1 83 ? 27.751 -0.709 -42.663 1.00 95.69 83 GLN A N 1
ATOM 644 C CA . GLN A 1 83 ? 26.690 -1.703 -42.515 1.00 95.69 83 GLN A CA 1
ATOM 645 C C . GLN A 1 83 ? 26.916 -2.605 -41.291 1.00 95.69 83 GLN A C 1
ATOM 647 O O . GLN A 1 83 ? 26.011 -2.780 -40.475 1.00 95.69 83 GLN A O 1
ATOM 652 N N . GLN A 1 84 ? 28.139 -3.107 -41.089 1.00 95.62 84 GLN A N 1
ATOM 653 C CA . GLN A 1 84 ? 28.477 -3.898 -39.900 1.00 95.62 84 GLN A CA 1
ATOM 654 C C . GLN A 1 84 ? 28.277 -3.116 -38.597 1.00 95.62 84 GLN A C 1
ATOM 656 O O . GLN A 1 84 ? 27.791 -3.675 -37.613 1.00 95.62 84 GLN A O 1
ATOM 661 N N . ASN A 1 85 ? 28.622 -1.825 -38.573 1.00 95.81 85 ASN A N 1
ATOM 662 C CA . ASN A 1 85 ? 28.395 -0.976 -37.405 1.00 95.81 85 ASN A CA 1
ATOM 663 C C . ASN A 1 85 ? 26.903 -0.801 -37.111 1.00 95.81 85 ASN A C 1
ATOM 665 O O . ASN A 1 85 ? 26.490 -0.912 -35.957 1.00 95.81 85 ASN A O 1
ATOM 669 N N . GLN A 1 86 ? 26.087 -0.567 -38.142 1.00 95.81 86 GLN A N 1
ATOM 670 C CA . GLN A 1 86 ? 24.634 -0.461 -37.994 1.00 95.81 86 GLN A CA 1
ATOM 671 C C . GLN A 1 86 ? 24.029 -1.763 -37.455 1.00 95.81 86 GLN A C 1
ATOM 673 O O . GLN A 1 86 ? 23.258 -1.730 -36.493 1.00 95.81 86 GLN A O 1
ATOM 678 N N . ASP A 1 87 ? 24.446 -2.913 -37.986 1.00 95.88 87 ASP A N 1
ATOM 679 C CA . ASP A 1 87 ? 24.011 -4.223 -37.499 1.00 95.88 87 ASP A CA 1
ATOM 680 C C . ASP A 1 87 ? 24.438 -4.474 -36.049 1.00 95.88 87 ASP A C 1
ATOM 682 O O . ASP A 1 87 ? 23.674 -5.023 -35.249 1.00 95.88 87 ASP A O 1
ATOM 686 N N . LEU A 1 88 ? 25.655 -4.068 -35.681 1.00 96.06 88 LEU A N 1
ATOM 687 C CA . LEU A 1 88 ? 26.162 -4.199 -34.318 1.00 96.06 88 LEU A CA 1
ATOM 688 C C . LEU A 1 88 ? 25.354 -3.328 -33.351 1.00 96.06 88 LEU A C 1
ATOM 690 O O . LEU A 1 88 ? 24.964 -3.804 -32.281 1.00 96.06 88 LEU A O 1
ATOM 694 N N . LEU A 1 89 ? 25.048 -2.086 -33.731 1.00 95.75 89 LEU A N 1
ATOM 695 C CA . LEU A 1 89 ? 24.196 -1.190 -32.949 1.00 95.75 89 LEU A CA 1
ATOM 696 C C . LEU A 1 89 ? 22.789 -1.771 -32.768 1.00 95.75 89 LEU A C 1
ATOM 698 O O . LEU A 1 89 ? 22.303 -1.830 -31.638 1.00 95.75 89 LEU A O 1
ATOM 702 N N . ALA A 1 90 ? 22.176 -2.288 -33.834 1.00 95.56 90 ALA A N 1
ATOM 703 C CA . ALA A 1 90 ? 20.865 -2.931 -33.763 1.00 95.56 90 ALA A CA 1
ATOM 704 C C . ALA A 1 90 ? 20.881 -4.176 -32.857 1.00 95.56 90 ALA A C 1
ATOM 706 O O . ALA A 1 90 ? 19.970 -4.384 -32.053 1.00 95.56 90 ALA A O 1
ATOM 707 N N . LYS A 1 91 ? 21.935 -5.001 -32.931 1.00 95.00 91 LYS A N 1
ATOM 708 C CA . LYS A 1 91 ? 22.113 -6.159 -32.039 1.00 95.00 91 LYS A CA 1
ATOM 709 C C . LYS A 1 91 ? 22.290 -5.735 -30.583 1.00 95.00 91 LYS A C 1
ATOM 711 O O . LYS A 1 91 ? 21.690 -6.354 -29.708 1.00 95.00 91 LYS A O 1
ATOM 716 N N . ARG A 1 92 ? 23.061 -4.676 -30.311 1.00 94.75 92 ARG A N 1
ATOM 717 C CA . ARG A 1 92 ? 23.216 -4.128 -28.953 1.00 94.75 92 ARG A CA 1
ATOM 718 C C . ARG A 1 92 ? 21.889 -3.631 -28.389 1.00 94.75 92 ARG A C 1
ATOM 720 O O . ARG A 1 92 ? 21.576 -3.991 -27.263 1.00 94.75 92 ARG A O 1
ATOM 727 N N . GLN A 1 93 ? 21.105 -2.890 -29.171 1.00 94.62 93 GLN A N 1
ATOM 728 C CA . GLN A 1 93 ? 19.778 -2.415 -28.758 1.00 94.62 93 GLN A CA 1
ATOM 729 C C . GLN A 1 93 ? 18.816 -3.570 -28.451 1.00 94.62 93 GLN A C 1
ATOM 731 O O . GLN A 1 93 ? 18.107 -3.547 -27.448 1.00 94.62 93 GLN A O 1
ATOM 736 N N . LYS A 1 94 ? 18.819 -4.624 -29.275 1.00 94.69 94 LYS A N 1
ATOM 737 C CA . LYS A 1 94 ? 18.030 -5.833 -28.989 1.00 94.69 94 LYS A CA 1
ATOM 738 C C . LYS A 1 94 ? 18.481 -6.511 -27.696 1.00 94.69 94 LYS A C 1
ATOM 740 O O . LYS A 1 94 ? 17.646 -6.948 -26.916 1.00 94.69 94 LYS A O 1
ATOM 745 N N . LEU A 1 95 ? 19.789 -6.585 -27.454 1.00 95.06 95 LEU A N 1
ATOM 746 C CA . LEU A 1 95 ? 20.345 -7.188 -26.243 1.00 95.06 95 LEU A CA 1
ATOM 747 C C . LEU A 1 95 ? 19.963 -6.380 -24.993 1.00 95.06 95 LEU A C 1
ATOM 749 O O . LEU A 1 95 ? 19.588 -6.970 -23.985 1.00 95.06 95 LEU A O 1
ATOM 753 N N . THR A 1 96 ? 20.005 -5.045 -25.053 1.00 95.75 96 THR A N 1
ATOM 754 C CA . THR A 1 96 ? 19.560 -4.199 -23.935 1.00 95.75 96 THR A CA 1
ATOM 755 C C . THR A 1 96 ? 18.073 -4.382 -23.650 1.00 95.75 96 THR A C 1
ATOM 757 O O . THR A 1 96 ? 17.726 -4.620 -22.500 1.00 95.75 96 THR A O 1
ATOM 760 N N . MET A 1 97 ? 17.217 -4.404 -24.679 1.00 93.81 97 MET A N 1
ATOM 761 C CA . MET A 1 97 ? 15.784 -4.683 -24.500 1.00 93.81 97 MET A CA 1
ATOM 762 C C . MET A 1 97 ? 15.536 -6.064 -23.879 1.00 93.81 97 MET A C 1
ATOM 764 O O . MET A 1 97 ? 14.740 -6.194 -22.956 1.00 93.81 97 MET A O 1
ATOM 768 N N . LEU A 1 98 ? 16.239 -7.102 -24.344 1.00 94.44 98 LEU A N 1
ATOM 769 C CA . LEU A 1 98 ? 16.106 -8.453 -23.790 1.00 94.44 98 LEU A CA 1
ATOM 770 C C . LEU A 1 98 ? 16.553 -8.532 -22.324 1.00 94.44 98 LEU A C 1
ATOM 772 O O . LEU A 1 98 ? 15.928 -9.244 -21.545 1.00 94.44 98 LEU A O 1
ATOM 776 N N . LYS A 1 99 ? 17.602 -7.795 -21.938 1.00 94.56 99 LYS A N 1
ATOM 777 C CA . LYS A 1 99 ? 18.029 -7.691 -20.534 1.00 94.56 99 LYS A CA 1
ATOM 778 C C . LYS A 1 99 ? 16.977 -7.007 -19.670 1.00 94.56 99 LYS A C 1
ATOM 780 O O . LYS A 1 99 ? 16.644 -7.530 -18.619 1.00 94.56 99 LYS A O 1
ATOM 785 N N . GLU A 1 100 ? 16.419 -5.892 -20.130 1.00 94.12 100 GLU A N 1
ATOM 786 C CA . GLU A 1 100 ? 15.349 -5.193 -19.408 1.00 94.12 100 GLU A CA 1
ATOM 787 C C . GLU A 1 100 ? 14.110 -6.082 -19.232 1.00 94.12 100 GLU A C 1
ATOM 789 O O . GLU A 1 100 ? 13.516 -6.116 -18.154 1.00 94.12 100 GLU A O 1
ATOM 794 N N . MET A 1 101 ? 13.747 -6.852 -20.264 1.00 92.00 101 MET A N 1
ATOM 795 C CA . MET A 1 101 ? 12.667 -7.836 -20.174 1.00 92.00 101 MET A CA 1
ATOM 796 C C . MET A 1 101 ? 12.980 -8.937 -19.156 1.00 92.00 101 MET A C 1
ATOM 798 O O . MET A 1 101 ? 12.101 -9.283 -18.368 1.00 92.00 101 MET A O 1
ATOM 802 N N . LEU A 1 102 ? 14.208 -9.461 -19.134 1.00 93.31 102 LEU A N 1
ATOM 803 C CA . LEU A 1 102 ? 14.621 -10.483 -18.169 1.00 93.31 102 LEU A CA 1
ATOM 804 C C . LEU A 1 102 ? 14.582 -9.950 -16.729 1.00 93.31 102 LEU A C 1
ATOM 806 O O . LEU A 1 102 ? 13.936 -10.559 -15.883 1.00 93.31 102 LEU A O 1
ATOM 810 N N . ASP A 1 103 ? 15.160 -8.772 -16.478 1.00 92.31 103 ASP A N 1
ATOM 811 C CA . ASP A 1 103 ? 15.126 -8.116 -15.163 1.00 92.31 103 ASP A CA 1
ATOM 812 C C . ASP A 1 103 ? 13.683 -7.852 -14.702 1.00 92.31 103 ASP A C 1
ATOM 814 O O . ASP A 1 103 ? 13.366 -7.923 -13.512 1.00 92.31 103 ASP A O 1
ATOM 818 N N . SER A 1 104 ? 12.783 -7.520 -15.635 1.00 91.94 104 SER A N 1
ATOM 819 C CA . SER A 1 104 ? 11.363 -7.345 -15.324 1.00 91.94 104 SER A CA 1
ATOM 820 C C . SER A 1 104 ? 10.676 -8.668 -14.977 1.00 91.94 104 SER A C 1
ATOM 822 O O . SER A 1 104 ? 9.870 -8.699 -14.048 1.00 91.94 104 SER A O 1
ATOM 824 N N . ALA A 1 105 ? 11.024 -9.759 -15.664 1.00 90.31 105 ALA A N 1
ATOM 825 C CA . ALA A 1 105 ? 10.483 -11.086 -15.399 1.00 90.31 105 ALA A CA 1
ATOM 826 C C . ALA A 1 105 ? 10.933 -11.609 -14.027 1.00 90.31 105 ALA A C 1
ATOM 828 O O . ALA A 1 105 ? 10.090 -12.038 -13.246 1.00 90.31 105 ALA A O 1
ATOM 829 N N . GLU A 1 106 ? 12.215 -11.465 -13.680 1.00 91.38 106 GLU A N 1
ATOM 830 C CA . GLU A 1 106 ? 12.736 -11.861 -12.362 1.00 91.38 106 GLU A CA 1
ATOM 831 C C . GLU A 1 106 ? 12.042 -11.107 -11.217 1.00 91.38 106 GLU A C 1
ATOM 833 O O . GLU A 1 106 ? 11.683 -11.696 -10.197 1.00 91.38 106 GLU A O 1
ATOM 838 N N . LYS A 1 107 ? 11.776 -9.805 -11.396 1.00 90.38 107 LYS A N 1
ATOM 839 C CA . LYS A 1 107 ? 11.006 -9.013 -10.421 1.00 90.38 107 LYS A CA 1
ATOM 840 C C . LYS A 1 107 ? 9.566 -9.503 -10.281 1.00 90.38 107 LYS A C 1
ATOM 842 O O . LYS A 1 107 ? 9.034 -9.504 -9.172 1.00 90.38 107 LYS A O 1
ATOM 847 N N . ILE A 1 108 ? 8.929 -9.890 -11.387 1.00 89.94 108 ILE A N 1
ATOM 848 C CA . ILE A 1 108 ? 7.567 -10.438 -11.378 1.00 89.94 108 ILE A CA 1
ATOM 849 C C . ILE A 1 108 ? 7.543 -11.786 -10.653 1.00 89.94 108 ILE A C 1
ATOM 851 O O . ILE A 1 108 ? 6.652 -12.007 -9.833 1.00 89.94 108 ILE A O 1
ATOM 855 N N . ASP A 1 109 ? 8.518 -12.657 -10.906 1.00 90.12 109 ASP A N 1
ATOM 856 C CA . ASP A 1 109 ? 8.609 -13.962 -10.252 1.00 90.12 109 ASP A CA 1
ATOM 857 C C . ASP A 1 109 ? 8.837 -13.820 -8.741 1.00 90.12 109 ASP A C 1
ATOM 859 O O . ASP A 1 109 ? 8.104 -14.423 -7.957 1.00 90.12 109 ASP A O 1
ATOM 863 N N . ALA A 1 110 ? 9.738 -12.928 -8.314 1.00 89.81 110 ALA A N 1
ATOM 864 C CA . ALA A 1 110 ? 9.941 -12.630 -6.895 1.00 89.81 110 ALA A CA 1
ATOM 865 C C . ALA A 1 110 ? 8.665 -12.083 -6.222 1.00 89.81 110 ALA A C 1
ATOM 867 O O . ALA A 1 110 ? 8.279 -12.527 -5.138 1.00 89.81 110 ALA A O 1
ATOM 868 N N . ALA A 1 111 ? 7.958 -11.156 -6.880 1.00 89.88 111 ALA A N 1
ATOM 869 C CA . ALA A 1 111 ? 6.690 -10.629 -6.374 1.00 89.88 111 ALA A CA 1
ATOM 870 C C . ALA A 1 111 ? 5.601 -11.714 -6.293 1.00 89.88 111 ALA A C 1
ATOM 872 O O . ALA A 1 111 ? 4.770 -11.707 -5.381 1.00 89.88 111 ALA A O 1
ATOM 873 N N . ARG A 1 112 ? 5.602 -12.667 -7.232 1.00 92.31 112 ARG A N 1
ATOM 874 C CA . ARG A 1 112 ? 4.675 -13.800 -7.242 1.00 92.31 112 ARG A CA 1
ATOM 875 C C . ARG A 1 112 ? 4.939 -14.752 -6.080 1.00 92.31 112 ARG A C 1
ATOM 877 O O . ARG A 1 112 ? 3.980 -15.182 -5.442 1.00 92.31 112 ARG A O 1
ATOM 884 N N . GLU A 1 113 ? 6.198 -15.063 -5.784 1.00 91.44 113 GLU A N 1
ATOM 885 C CA . GLU A 1 113 ? 6.572 -15.887 -4.628 1.00 91.44 113 GLU A CA 1
ATOM 886 C C . GLU A 1 113 ? 6.152 -15.234 -3.307 1.00 91.44 113 GLU A C 1
ATOM 888 O O . GLU A 1 113 ? 5.526 -15.885 -2.465 1.00 91.44 113 GLU A O 1
ATOM 893 N N . GLU A 1 114 ? 6.398 -13.929 -3.152 1.00 92.44 114 GLU A N 1
ATOM 894 C CA . GLU A 1 114 ? 5.956 -13.173 -1.975 1.00 92.44 114 GLU A CA 1
ATOM 895 C C . GLU A 1 114 ? 4.425 -13.198 -1.832 1.00 92.44 114 GLU A C 1
ATOM 897 O O . GLU A 1 114 ? 3.892 -13.395 -0.735 1.00 92.44 114 GLU A O 1
ATOM 902 N N . LEU A 1 115 ? 3.698 -13.042 -2.943 1.00 93.06 115 LEU A N 1
ATOM 903 C CA . LEU A 1 115 ? 2.239 -13.085 -2.946 1.00 93.06 115 LEU A CA 1
ATOM 904 C C . LEU A 1 115 ? 1.706 -14.471 -2.556 1.00 93.06 115 LEU A C 1
ATOM 906 O O . LEU A 1 115 ? 0.745 -14.556 -1.791 1.00 93.06 115 LEU A O 1
ATOM 910 N N . ILE A 1 116 ? 2.339 -15.549 -3.026 1.00 93.94 116 ILE A N 1
ATOM 911 C CA . ILE A 1 116 ? 1.989 -16.925 -2.644 1.00 93.94 116 ILE A CA 1
ATOM 912 C C . ILE A 1 116 ? 2.217 -17.140 -1.142 1.00 93.94 116 ILE A C 1
ATOM 914 O O . ILE A 1 116 ? 1.343 -17.695 -0.472 1.00 93.94 116 ILE A O 1
ATOM 918 N N . ALA A 1 117 ? 3.338 -16.666 -0.592 1.00 93.81 117 ALA A N 1
ATOM 919 C CA . ALA A 1 117 ? 3.622 -16.772 0.839 1.00 93.81 117 ALA A CA 1
ATOM 920 C C . ALA A 1 117 ? 2.585 -16.012 1.684 1.00 93.81 117 ALA A C 1
ATOM 922 O O . ALA A 1 117 ? 2.031 -16.562 2.639 1.00 93.81 117 ALA A O 1
ATOM 923 N N . LYS A 1 118 ? 2.246 -14.774 1.296 1.00 93.81 118 LYS A N 1
ATOM 924 C CA . LYS A 1 118 ? 1.185 -13.988 1.951 1.00 93.81 118 LYS A CA 1
ATOM 925 C C . LYS A 1 118 ? -0.173 -14.679 1.864 1.00 93.81 118 LYS A C 1
ATOM 927 O O . LYS A 1 118 ? -0.900 -14.724 2.852 1.00 93.81 118 LYS A O 1
ATOM 932 N N . PHE A 1 119 ? -0.504 -15.248 0.708 1.00 94.56 119 PHE A N 1
ATOM 933 C CA . PHE A 1 119 ? -1.747 -15.988 0.523 1.00 94.56 119 PHE A CA 1
ATOM 934 C C . PHE A 1 119 ? -1.826 -17.206 1.453 1.00 94.56 119 PHE A C 1
ATOM 936 O O . PHE A 1 119 ? -2.846 -17.411 2.104 1.00 94.56 119 PHE A O 1
ATOM 943 N N . GLN A 1 120 ? -0.745 -17.979 1.588 1.00 94.75 120 GLN A N 1
ATOM 944 C CA . GLN A 1 120 ? -0.701 -19.119 2.511 1.00 94.75 120 GLN A CA 1
ATOM 945 C C . GLN A 1 120 ? -0.862 -18.697 3.977 1.00 94.75 120 GLN A C 1
ATOM 947 O O . GLN A 1 120 ? -1.591 -19.354 4.721 1.00 94.75 120 GLN A O 1
ATOM 952 N N . LEU A 1 121 ? -0.235 -17.588 4.386 1.00 94.88 121 LEU A N 1
ATOM 953 C CA . LEU A 1 121 ? -0.422 -17.029 5.728 1.00 94.88 121 LEU A CA 1
ATOM 954 C C . LEU A 1 121 ? -1.885 -16.654 5.984 1.00 94.88 121 LEU A C 1
ATOM 956 O O . LEU A 1 121 ? -2.431 -17.026 7.019 1.00 94.88 121 LEU A O 1
ATOM 960 N N . LEU A 1 122 ? -2.536 -15.982 5.029 1.00 94.19 122 LEU A N 1
ATOM 961 C CA . LEU A 1 122 ? -3.950 -15.612 5.135 1.00 94.19 122 LEU A CA 1
ATOM 962 C C . LEU A 1 122 ? -4.871 -16.834 5.198 1.00 94.19 122 LEU A C 1
ATOM 964 O O . LEU A 1 122 ? -5.797 -16.859 6.001 1.00 94.19 122 LEU A O 1
ATOM 968 N N . VAL A 1 123 ? -4.603 -17.870 4.400 1.00 95.75 123 VAL A N 1
ATOM 969 C CA . VAL A 1 123 ? -5.365 -19.128 4.454 1.00 95.75 123 VAL A CA 1
ATOM 970 C C . VAL A 1 123 ? -5.237 -19.789 5.827 1.00 95.75 123 VAL A C 1
ATOM 972 O O . VAL A 1 123 ? -6.227 -20.285 6.359 1.00 95.75 123 VAL A O 1
ATOM 975 N N . ASN A 1 124 ? -4.041 -19.794 6.418 1.00 94.50 124 ASN A N 1
ATOM 976 C CA . ASN A 1 124 ? -3.833 -20.357 7.752 1.00 94.50 124 ASN A CA 1
ATOM 977 C C . ASN A 1 124 ? -4.514 -19.521 8.842 1.00 94.50 124 ASN A C 1
ATOM 979 O O . ASN A 1 124 ? -5.131 -20.097 9.733 1.00 94.50 124 ASN A O 1
ATOM 983 N N . ALA A 1 125 ? -4.449 -18.191 8.746 1.00 93.62 125 ALA A N 1
ATOM 984 C CA . ALA A 1 125 ? -5.137 -17.291 9.667 1.00 93.62 125 ALA A CA 1
ATOM 985 C C . ALA A 1 125 ? -6.661 -17.470 9.601 1.00 93.62 125 ALA A C 1
ATOM 987 O O . ALA A 1 125 ? -7.297 -17.604 10.639 1.00 93.62 125 ALA A O 1
ATOM 988 N N . ASN A 1 126 ? -7.242 -17.570 8.401 1.00 93.81 126 ASN A N 1
ATOM 989 C CA . ASN A 1 126 ? -8.676 -17.838 8.250 1.00 93.81 126 ASN A CA 1
ATOM 990 C C . ASN A 1 126 ? -9.080 -19.171 8.885 1.00 93.81 126 ASN A C 1
ATOM 992 O O . ASN A 1 126 ? -10.060 -19.215 9.612 1.00 93.81 126 ASN A O 1
ATOM 996 N N . LYS A 1 127 ? -8.292 -20.239 8.704 1.00 94.94 127 LYS A N 1
ATOM 997 C CA . LYS A 1 127 ? -8.572 -21.525 9.368 1.00 94.94 127 LYS A CA 1
ATOM 998 C C . LYS A 1 127 ? -8.540 -21.431 10.894 1.00 94.94 127 LYS A C 1
ATOM 1000 O O . LYS A 1 127 ? -9.278 -22.154 11.553 1.00 94.94 127 LYS A O 1
ATOM 1005 N N . GLN A 1 128 ? -7.652 -20.604 11.450 1.00 93.56 128 GLN A N 1
ATOM 1006 C CA . GLN A 1 128 ? -7.609 -20.359 12.893 1.00 93.56 128 GLN A CA 1
ATOM 1007 C C . GLN A 1 128 ? -8.844 -19.588 13.349 1.00 93.56 128 GLN A C 1
ATOM 1009 O O . GLN A 1 128 ? -9.476 -20.006 14.308 1.00 93.56 128 GLN A O 1
ATOM 1014 N N . LEU A 1 129 ? -9.236 -18.541 12.620 1.00 93.75 129 LEU A N 1
ATOM 1015 C CA . LEU A 1 129 ? -10.450 -17.780 12.915 1.00 93.75 129 LEU A CA 1
ATOM 1016 C C . LEU A 1 129 ? -11.708 -18.652 12.853 1.00 93.75 129 LEU A C 1
ATOM 1018 O O . LEU A 1 129 ? -12.535 -18.557 13.751 1.00 93.75 129 LEU A O 1
ATOM 1022 N N . ASP A 1 130 ? -11.821 -19.538 11.860 1.00 94.25 130 ASP A N 1
ATOM 1023 C CA . ASP A 1 130 ? -12.937 -20.487 11.761 1.00 94.25 130 ASP A CA 1
ATOM 1024 C C . ASP A 1 130 ? -12.972 -21.437 12.976 1.00 94.25 130 ASP A C 1
ATOM 1026 O O . ASP A 1 130 ? -14.038 -21.768 13.494 1.00 94.25 130 ASP A O 1
ATOM 1030 N N . ALA A 1 131 ? -11.806 -21.887 13.456 1.00 94.81 131 ALA A N 1
ATOM 1031 C CA . ALA A 1 131 ? -11.717 -22.733 14.645 1.00 94.81 131 ALA A CA 1
ATOM 1032 C C . ALA A 1 131 ? -12.072 -21.962 15.927 1.00 94.81 131 ALA A C 1
ATOM 1034 O O . ALA A 1 131 ? -12.823 -22.471 16.763 1.00 94.81 131 ALA A O 1
ATOM 1035 N N . ASP A 1 132 ? -11.570 -20.735 16.062 1.00 93.19 132 ASP A N 1
ATOM 1036 C CA . ASP A 1 132 ? -11.846 -19.851 17.192 1.00 93.19 132 ASP A CA 1
ATOM 1037 C C . ASP A 1 132 ? -13.331 -19.467 17.241 1.00 93.19 132 ASP A C 1
ATOM 1039 O O . ASP A 1 132 ? -13.921 -19.449 18.319 1.00 93.19 132 ASP A O 1
ATOM 1043 N N . GLU A 1 133 ? -13.968 -19.232 16.090 1.00 93.25 133 GLU A N 1
ATOM 1044 C CA . GLU A 1 133 ? -15.404 -18.955 15.993 1.00 93.25 133 GLU A CA 1
ATOM 1045 C C . GLU A 1 133 ? -16.228 -20.097 16.597 1.00 93.25 133 GLU A C 1
ATOM 1047 O O . GLU A 1 133 ? -17.117 -19.853 17.414 1.00 93.25 133 GLU A O 1
ATOM 1052 N N . VAL A 1 134 ? -15.901 -21.350 16.268 1.00 95.69 134 VAL A N 1
ATOM 1053 C CA . VAL A 1 134 ? -16.597 -22.521 16.823 1.00 95.69 134 VAL A CA 1
ATOM 1054 C C . VAL A 1 134 ? -16.443 -22.593 18.345 1.00 95.69 134 VAL A C 1
ATOM 1056 O O . VAL A 1 134 ? -17.419 -22.866 19.049 1.00 95.69 134 VAL A O 1
ATOM 1059 N N . VAL A 1 135 ? -15.240 -22.331 18.868 1.00 95.06 135 VAL A N 1
ATOM 1060 C CA . VAL A 1 135 ? -14.975 -22.341 20.317 1.00 95.06 135 VAL A CA 1
ATOM 1061 C C . VAL A 1 135 ? -15.739 -21.220 21.021 1.00 95.06 135 VAL A C 1
ATOM 1063 O O . VAL A 1 135 ? -16.415 -21.474 22.018 1.00 95.06 135 VAL A O 1
ATOM 1066 N N . LEU A 1 136 ? -15.692 -20.002 20.483 1.00 93.94 136 LEU A N 1
ATOM 1067 C CA . LEU A 1 136 ? -16.375 -18.839 21.049 1.00 93.94 136 LEU A CA 1
ATOM 1068 C C . LEU A 1 136 ? -17.896 -18.995 21.016 1.00 93.94 136 LEU A C 1
ATOM 1070 O O . LEU A 1 136 ? -18.568 -18.609 21.968 1.00 93.94 136 LEU A O 1
ATOM 1074 N N . LEU A 1 137 ? -18.460 -19.586 19.960 1.00 94.38 137 LEU A N 1
ATOM 1075 C CA . LEU A 1 137 ? -19.893 -19.877 19.900 1.00 94.38 137 LEU A CA 1
ATOM 1076 C C . LEU A 1 137 ? -20.309 -20.880 20.984 1.00 94.38 137 LEU A C 1
ATOM 1078 O O . LEU A 1 137 ? -21.325 -20.666 21.647 1.00 94.38 137 LEU A O 1
ATOM 1082 N N . ALA A 1 138 ? -19.509 -21.924 21.215 1.00 94.56 138 ALA A N 1
ATOM 1083 C CA . ALA A 1 138 ? -19.754 -22.877 22.297 1.00 94.56 138 ALA A CA 1
ATOM 1084 C C . ALA A 1 138 ? -19.646 -22.213 23.683 1.00 94.56 138 ALA A C 1
ATOM 1086 O O . ALA A 1 138 ? -20.475 -22.464 24.563 1.00 94.56 138 ALA A O 1
ATOM 1087 N N . GLU A 1 139 ? -18.668 -21.324 23.872 1.00 93.75 139 GLU A N 1
ATOM 1088 C CA . GLU A 1 139 ? -18.511 -20.551 25.105 1.00 93.75 139 GLU A CA 1
ATOM 1089 C C . GLU A 1 139 ? -19.704 -19.612 25.334 1.00 93.75 139 GLU A C 1
ATOM 1091 O O . GLU A 1 139 ? -20.295 -19.625 26.415 1.00 93.75 139 GLU A O 1
ATOM 1096 N N . ILE A 1 140 ? -20.141 -18.881 24.304 1.00 92.56 140 ILE A N 1
ATOM 1097 C CA . ILE A 1 140 ? -21.337 -18.029 24.345 1.00 92.56 140 ILE A CA 1
ATOM 1098 C C . ILE A 1 140 ? -22.577 -18.843 24.716 1.00 92.56 140 ILE A C 1
ATOM 1100 O O . ILE A 1 140 ? -23.379 -18.380 25.525 1.00 92.56 140 ILE A O 1
ATOM 1104 N N . GLU A 1 141 ? -22.768 -20.038 24.154 1.00 94.25 141 GLU A N 1
ATOM 1105 C CA . GLU A 1 141 ? -23.895 -20.899 24.527 1.00 94.25 141 GLU A CA 1
ATOM 1106 C C . GLU A 1 141 ? -23.825 -21.342 25.991 1.00 94.25 141 GLU A C 1
ATOM 1108 O O . GLU A 1 141 ? -24.850 -21.346 26.676 1.00 94.25 141 GLU A O 1
ATOM 1113 N N . SER A 1 142 ? -22.635 -21.686 26.490 1.00 91.44 142 SER A N 1
ATOM 1114 C CA . SER A 1 142 ? -22.450 -22.062 27.895 1.00 91.44 142 SER A CA 1
ATOM 1115 C C . SER A 1 142 ? -22.731 -20.896 28.848 1.00 91.44 142 SER A C 1
ATOM 1117 O O . SER A 1 142 ? -23.511 -21.049 29.787 1.00 91.44 142 SER A O 1
ATOM 1119 N N . LEU A 1 143 ? -22.207 -19.706 28.548 1.00 88.75 143 LEU A N 1
ATOM 1120 C CA . LEU A 1 143 ? -22.444 -18.487 29.317 1.00 88.75 143 LEU A CA 1
ATOM 1121 C C . LEU A 1 143 ? -23.906 -18.041 29.243 1.00 88.75 143 LEU A C 1
ATOM 1123 O O . LEU A 1 143 ? -24.452 -17.579 30.238 1.00 88.75 143 LEU A O 1
ATOM 1127 N N . LYS A 1 144 ? -24.579 -18.207 28.097 1.00 88.06 144 LYS A N 1
ATOM 1128 C CA . LYS A 1 144 ? -26.023 -17.949 27.982 1.00 88.06 144 LYS A CA 1
ATOM 1129 C C . LYS A 1 144 ? -26.833 -18.874 28.882 1.00 88.06 144 LYS A C 1
ATOM 1131 O O . LYS A 1 144 ? -27.727 -18.386 29.564 1.00 88.06 144 LYS A O 1
ATOM 1136 N N . LYS A 1 145 ? -26.502 -20.168 28.931 1.00 88.06 145 LYS A N 1
ATOM 1137 C CA . LYS A 1 145 ? -27.140 -21.112 29.864 1.00 88.06 145 LYS A CA 1
ATOM 1138 C C . LYS A 1 145 ? -26.882 -20.715 31.313 1.00 88.06 145 LYS A C 1
ATOM 1140 O O . LYS A 1 145 ? -27.821 -20.687 32.097 1.00 88.06 145 LYS A O 1
ATOM 1145 N N . GLU A 1 146 ? -25.656 -20.318 31.650 1.00 83.88 146 GLU A N 1
ATOM 1146 C CA . GLU A 1 146 ? -25.337 -19.822 32.993 1.00 83.88 146 GLU A CA 1
ATOM 1147 C C . GLU A 1 146 ? -26.132 -18.548 33.339 1.00 83.88 146 GLU A C 1
ATOM 1149 O O . GLU A 1 146 ? -26.617 -18.402 34.459 1.00 83.88 146 GLU A O 1
ATOM 1154 N N . ILE A 1 147 ? -26.323 -17.634 32.381 1.00 79.75 147 ILE A N 1
ATOM 1155 C CA . ILE A 1 147 ? -27.157 -16.433 32.547 1.00 79.75 147 ILE A CA 1
ATOM 1156 C C . ILE A 1 147 ? -28.639 -16.798 32.718 1.00 79.75 147 ILE A C 1
ATOM 1158 O O . ILE A 1 147 ? -29.309 -16.201 33.553 1.00 79.75 147 ILE A O 1
ATOM 1162 N N . GLU A 1 148 ? -29.165 -17.763 31.963 1.00 81.12 148 GLU A N 1
ATOM 1163 C CA . GLU A 1 148 ? -30.552 -18.231 32.103 1.00 81.12 148 GLU A CA 1
ATOM 1164 C C . GLU A 1 148 ? -30.791 -18.951 33.441 1.00 81.12 148 GLU A C 1
ATOM 1166 O O . GLU A 1 148 ? -31.842 -18.782 34.068 1.00 81.12 148 GLU A O 1
ATOM 1171 N N . GLU A 1 149 ? -29.808 -19.726 33.906 1.00 81.88 149 GLU A N 1
ATOM 1172 C CA . GLU A 1 149 ? -29.813 -20.377 35.219 1.00 81.88 149 GLU A CA 1
ATOM 1173 C C . GLU A 1 149 ? -29.719 -19.353 36.359 1.00 81.88 149 GLU A C 1
ATOM 1175 O O . GLU A 1 149 ? -30.396 -19.492 37.385 1.00 81.88 149 GLU A O 1
ATOM 1180 N N . ARG A 1 150 ? -28.958 -18.269 36.159 1.00 71.00 150 ARG A N 1
ATOM 1181 C CA . ARG A 1 150 ? -28.965 -17.077 37.016 1.00 71.00 150 ARG A CA 1
ATOM 1182 C C . ARG A 1 150 ? -30.246 -16.271 36.784 1.00 71.00 150 ARG A C 1
ATOM 1184 O O . ARG A 1 150 ? -30.247 -15.213 36.163 1.00 71.00 150 ARG A O 1
ATOM 1191 N N . LYS A 1 151 ? -31.366 -16.749 37.331 1.00 60.72 151 LYS A N 1
ATOM 1192 C CA . LYS A 1 151 ? -32.626 -15.993 37.365 1.00 60.72 151 LYS A CA 1
ATOM 1193 C C . LYS A 1 151 ? -32.416 -14.629 38.031 1.00 60.72 151 LYS A C 1
ATOM 1195 O O . LYS A 1 151 ? -32.357 -14.543 39.254 1.00 60.72 151 LYS A O 1
ATOM 1200 N N . LEU A 1 152 ? -32.393 -13.607 37.172 1.00 58.59 152 LEU A N 1
ATOM 1201 C CA . LEU A 1 152 ? -32.185 -12.181 37.423 1.00 58.59 152 LEU A CA 1
ATOM 1202 C C . LEU A 1 152 ? -30.772 -11.845 37.945 1.00 58.59 152 LEU A C 1
ATOM 1204 O O . LEU A 1 152 ? -30.299 -12.459 38.904 1.00 58.59 152 LEU A O 1
ATOM 1208 N N . PRO A 1 153 ? -30.098 -10.824 37.372 1.00 57.94 153 PRO A N 1
ATOM 1209 C CA . PRO A 1 153 ? -29.021 -10.162 38.096 1.00 57.94 153 PRO A CA 1
ATOM 1210 C C . PRO A 1 153 ? -29.561 -9.780 39.483 1.00 57.94 153 PRO A C 1
ATOM 1212 O O . PRO A 1 153 ? -30.737 -9.401 39.564 1.00 57.94 153 PRO A O 1
ATOM 1215 N N . PRO A 1 154 ? -28.765 -9.867 40.568 1.00 55.41 154 PRO A N 1
ATOM 1216 C CA . PRO A 1 154 ? -29.184 -9.283 41.835 1.00 55.41 154 PRO A CA 1
ATOM 1217 C C . PRO A 1 154 ? -29.664 -7.862 41.544 1.00 55.41 154 PRO A C 1
ATOM 1219 O O . PRO A 1 154 ? -28.979 -7.127 40.828 1.00 55.41 154 PRO A O 1
ATOM 1222 N N . GLU A 1 155 ? -30.873 -7.533 42.007 1.00 53.22 155 GLU A N 1
ATOM 1223 C CA . GLU A 1 155 ? -31.492 -6.225 41.804 1.00 53.22 155 GLU A CA 1
ATOM 1224 C C . GLU A 1 155 ? -30.421 -5.168 42.072 1.00 53.22 155 GLU A C 1
ATOM 1226 O O . GLU A 1 155 ? -29.846 -5.146 43.165 1.00 53.22 155 GLU A O 1
ATOM 1231 N N . ALA A 1 156 ? -30.056 -4.394 41.041 1.00 51.75 156 ALA A N 1
ATOM 1232 C CA . ALA A 1 156 ? -28.954 -3.450 41.144 1.00 51.75 156 ALA A CA 1
ATOM 1233 C C . ALA A 1 156 ? -29.206 -2.597 42.385 1.00 51.75 156 ALA A C 1
ATOM 1235 O O . ALA A 1 156 ? -30.252 -1.951 42.466 1.00 51.75 156 ALA A O 1
ATOM 1236 N N . ALA A 1 157 ? -28.297 -2.670 43.364 1.00 56.44 157 ALA A N 1
ATOM 1237 C CA . ALA A 1 157 ? -28.489 -2.029 44.654 1.00 56.44 157 ALA A CA 1
ATOM 1238 C C . ALA A 1 157 ? -28.869 -0.565 44.409 1.00 56.44 157 ALA A C 1
ATOM 1240 O O . ALA A 1 157 ? -28.084 0.196 43.838 1.00 56.44 157 ALA A O 1
ATOM 1241 N N . GLN A 1 158 ? -30.108 -0.203 44.749 1.00 63.75 158 GLN A N 1
ATOM 1242 C CA . GLN A 1 158 ? -30.609 1.143 44.510 1.00 63.75 158 GLN A CA 1
ATOM 1243 C C . GLN A 1 158 ? -29.802 2.090 45.385 1.00 63.75 158 GLN A C 1
ATOM 1245 O O . GLN A 1 158 ? -29.796 1.976 46.615 1.00 63.75 158 GLN A O 1
ATOM 1250 N N . LEU A 1 159 ? -29.076 3.001 44.744 1.00 72.19 159 LEU A N 1
ATOM 1251 C CA . LEU A 1 159 ? -28.230 3.932 45.457 1.00 72.19 159 LEU A CA 1
ATOM 1252 C C . LEU A 1 159 ? -29.043 5.180 45.782 1.00 72.19 159 LEU A C 1
ATOM 1254 O O . LEU A 1 159 ? -29.150 6.098 44.970 1.00 72.19 159 LEU A O 1
ATOM 1258 N N . GLN A 1 160 ? -29.627 5.205 46.975 1.00 80.56 160 GLN A N 1
ATOM 1259 C CA . GLN A 1 160 ? -30.392 6.356 47.435 1.00 80.56 160 GLN A CA 1
ATOM 1260 C C . GLN A 1 160 ? -29.467 7.461 47.947 1.00 80.56 160 GLN A C 1
ATOM 1262 O O . GLN A 1 160 ? -28.754 7.292 48.942 1.00 80.56 160 GLN A O 1
ATOM 1267 N N . VAL A 1 161 ? -29.515 8.621 47.296 1.00 80.88 161 VAL A N 1
ATOM 1268 C CA . VAL A 1 161 ? -28.798 9.814 47.753 1.00 80.88 161 VAL A CA 1
ATOM 1269 C C . VAL A 1 161 ? -29.604 10.466 48.872 1.00 80.88 161 VAL A C 1
ATOM 1271 O O . VAL A 1 161 ? -30.767 10.821 48.690 1.00 80.88 161 VAL A O 1
ATOM 1274 N N . LYS A 1 162 ? -28.991 10.637 50.047 1.00 80.88 162 LYS A N 1
ATOM 1275 C CA . LYS A 1 162 ? -29.628 11.285 51.202 1.00 80.88 162 LYS A CA 1
ATOM 1276 C C . LYS A 1 162 ? -29.167 12.737 51.342 1.00 80.88 162 LYS A C 1
ATOM 1278 O O . LYS A 1 162 ? -27.977 13.005 51.159 1.00 80.88 162 LYS A O 1
ATOM 1283 N N . PRO A 1 163 ? -30.060 13.675 51.704 1.00 74.94 163 PRO A N 1
ATOM 1284 C CA . PRO A 1 163 ? -29.657 15.040 52.009 1.00 74.94 163 PRO A CA 1
ATOM 1285 C C . PRO A 1 163 ? -28.759 15.051 53.251 1.00 74.94 163 PRO A C 1
ATOM 1287 O O . PRO A 1 163 ? -29.137 14.566 54.317 1.00 74.94 163 PRO A O 1
ATOM 1290 N N . SER A 1 164 ? -27.559 15.611 53.114 1.00 66.44 164 SER A N 1
ATOM 1291 C CA . SER A 1 164 ? -26.708 15.936 54.258 1.00 66.44 164 SER A CA 1
ATOM 1292 C C . SER A 1 164 ? -27.196 17.255 54.862 1.00 66.44 164 SER A C 1
ATOM 1294 O O . SER A 1 164 ? -27.432 18.219 54.132 1.00 66.44 164 SER A O 1
ATOM 1296 N N . GLY A 1 165 ? -27.372 17.309 56.185 1.00 59.22 165 GLY A N 1
ATOM 1297 C CA . GLY A 1 165 ? -28.035 18.410 56.905 1.00 59.22 165 GLY A CA 1
ATOM 1298 C C . GLY A 1 165 ? -27.407 19.807 56.759 1.00 59.22 165 GLY A C 1
ATOM 1299 O O . GLY A 1 165 ? -27.958 20.774 57.275 1.00 59.22 165 GLY A O 1
ATOM 1300 N N . SER A 1 166 ? -26.287 19.943 56.048 1.00 59.78 166 SER A N 1
ATOM 1301 C CA . SER A 1 166 ? -25.565 21.204 55.835 1.00 59.78 166 SER A CA 1
ATOM 1302 C C . SER A 1 166 ? -26.117 22.087 54.701 1.00 59.78 166 SER A C 1
ATOM 1304 O O . SER A 1 166 ? -25.594 23.178 54.499 1.00 59.78 166 SER A O 1
ATOM 1306 N N . GLY A 1 167 ? -27.153 21.653 53.967 1.00 59.12 167 GLY A N 1
ATOM 1307 C CA . GLY A 1 167 ? -27.677 22.347 52.774 1.00 59.12 167 GLY A CA 1
ATOM 1308 C C . GLY A 1 167 ? -29.191 22.593 52.752 1.00 59.12 167 GLY A C 1
ATOM 1309 O O . GLY A 1 167 ? -29.761 22.737 51.680 1.00 59.12 167 GLY A O 1
ATOM 1310 N N . ALA A 1 168 ? -29.872 22.625 53.902 1.00 61.09 168 ALA A N 1
ATOM 1311 C CA . ALA A 1 168 ? -31.344 22.638 53.965 1.00 61.09 168 ALA A CA 1
ATOM 1312 C C . ALA A 1 168 ? -32.039 23.820 53.243 1.00 61.09 168 ALA A C 1
ATOM 1314 O O . ALA A 1 168 ? -33.221 23.724 52.928 1.00 61.09 168 ALA A O 1
ATOM 1315 N N . ASN A 1 169 ? -31.314 24.911 52.965 1.00 69.62 169 ASN A N 1
ATOM 1316 C CA . ASN A 1 169 ? -31.831 26.110 52.294 1.00 69.62 169 ASN A CA 1
ATOM 1317 C C . ASN A 1 169 ? -31.355 26.279 50.839 1.00 69.62 169 ASN A C 1
ATOM 1319 O O . ASN A 1 169 ? -31.618 27.327 50.249 1.00 69.62 169 ASN A O 1
ATOM 1323 N N . THR A 1 170 ? -30.658 25.301 50.251 1.00 79.44 170 THR A N 1
ATOM 1324 C CA . THR A 1 170 ? -30.231 25.364 48.845 1.00 79.44 170 THR A CA 1
ATOM 1325 C C . THR A 1 170 ? -31.056 24.436 47.957 1.00 79.44 170 THR A C 1
ATOM 1327 O O . THR A 1 170 ? -31.542 23.394 48.392 1.00 79.44 170 THR A O 1
ATOM 1330 N N . GLN A 1 171 ? -31.250 24.831 46.699 1.00 86.94 171 GLN A N 1
ATOM 1331 C CA . GLN A 1 171 ? -31.877 24.019 45.663 1.00 86.94 171 GLN A CA 1
ATOM 1332 C C . GLN A 1 171 ? -30.785 23.224 44.925 1.00 86.94 171 GLN A C 1
ATOM 1334 O O . GLN A 1 171 ? -30.000 23.822 44.181 1.00 86.94 171 GLN A O 1
ATOM 1339 N N . PRO A 1 172 ? -30.699 21.895 45.121 1.00 89.25 172 PRO A N 1
ATOM 1340 C CA . PRO A 1 172 ? -29.700 21.069 44.461 1.00 89.25 172 PRO A CA 1
ATOM 1341 C C . PRO A 1 172 ? -30.081 20.766 43.008 1.00 89.25 172 PRO A C 1
ATOM 1343 O O . PRO A 1 172 ? -31.229 20.443 42.706 1.00 89.25 172 PRO A O 1
ATOM 1346 N N . PHE A 1 173 ? -29.087 20.808 42.127 1.00 92.12 173 PHE A N 1
ATOM 1347 C CA . PHE A 1 173 ? -29.143 20.327 40.750 1.00 92.12 173 PHE A CA 1
ATOM 1348 C C . PHE A 1 173 ? -28.162 19.171 40.605 1.00 92.12 173 PHE A C 1
ATOM 1350 O O . PHE A 1 173 ? -26.990 19.315 40.953 1.00 92.12 173 PHE A O 1
ATOM 1357 N N . PHE A 1 174 ? -28.630 18.030 40.110 1.00 93.25 174 PHE A N 1
ATOM 1358 C CA . PHE A 1 174 ? -27.848 16.798 40.095 1.00 93.25 174 PHE A CA 1
ATOM 1359 C C . PHE A 1 174 ? -27.313 16.496 38.700 1.00 93.25 174 PHE A C 1
ATOM 1361 O O . PHE A 1 174 ? -28.066 16.418 37.728 1.00 93.25 174 PHE A O 1
ATOM 1368 N N . VAL A 1 175 ? -26.003 16.282 38.620 1.00 94.62 175 VAL A N 1
ATOM 1369 C CA . VAL A 1 175 ? -25.327 15.823 37.406 1.00 94.62 175 VAL A CA 1
ATO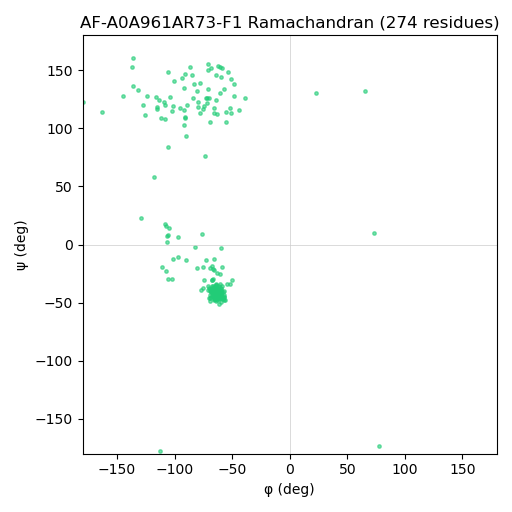M 1370 C C . VAL A 1 175 ? -24.503 14.600 37.750 1.00 94.62 175 VAL A C 1
ATOM 1372 O O . VAL A 1 175 ? -23.612 14.661 38.592 1.00 94.62 175 VAL A O 1
ATOM 1375 N N . GLU A 1 176 ? -24.795 13.486 37.103 1.00 93.75 176 GLU A N 1
ATOM 1376 C CA . GLU A 1 176 ? -24.038 12.256 37.251 1.00 93.75 176 GLU A CA 1
ATOM 1377 C C . GLU A 1 176 ? -22.9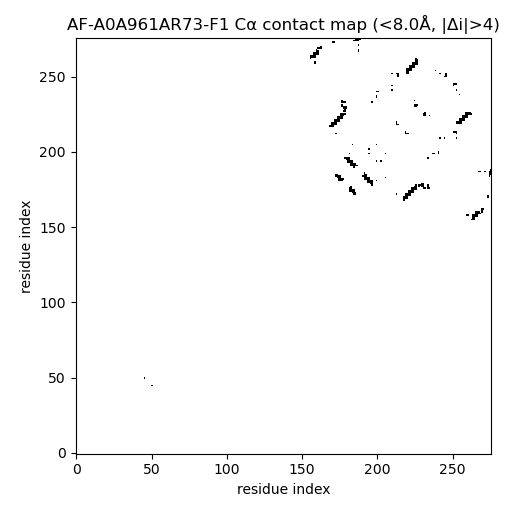25 12.172 36.205 1.00 93.75 176 GLU A C 1
ATOM 1379 O O . GLU A 1 176 ? -23.118 12.454 35.025 1.00 93.75 176 GLU A O 1
ATOM 1384 N N . VAL A 1 177 ? -21.733 11.795 36.654 1.00 93.81 177 VAL A N 1
ATOM 1385 C CA . VAL A 1 177 ? -20.530 11.671 35.838 1.00 93.81 177 VAL A CA 1
ATOM 1386 C C . VAL A 1 177 ? -20.169 10.193 35.747 1.00 93.81 177 VAL A C 1
ATOM 1388 O O . VAL A 1 177 ? -19.726 9.598 36.733 1.00 93.81 177 VAL A O 1
ATOM 1391 N N . ALA A 1 178 ? -20.364 9.618 34.561 1.00 91.31 178 ALA A N 1
ATOM 1392 C CA . ALA A 1 178 ? -20.042 8.235 34.229 1.00 91.31 178 ALA A CA 1
ATOM 1393 C C . ALA A 1 178 ? -18.883 8.158 33.211 1.00 91.31 178 ALA A C 1
ATOM 1395 O O . ALA A 1 178 ? -18.309 9.171 32.797 1.00 91.31 178 ALA A O 1
ATOM 1396 N N . ASP A 1 179 ? -18.529 6.941 32.797 1.00 89.94 179 ASP A N 1
ATOM 1397 C CA . ASP A 1 179 ? -17.356 6.646 31.963 1.00 89.94 179 ASP A CA 1
ATOM 1398 C C . ASP A 1 179 ? -17.406 7.317 30.590 1.00 89.94 179 ASP A C 1
ATOM 1400 O O . ASP A 1 179 ? -16.430 7.906 30.125 1.00 89.94 179 ASP A O 1
ATOM 1404 N N . LYS A 1 180 ? -18.557 7.212 29.923 1.00 88.06 180 LYS A N 1
ATOM 1405 C CA . LYS A 1 180 ? -18.751 7.707 28.552 1.00 88.06 180 LYS A CA 1
ATOM 1406 C C . LYS A 1 180 ? -19.686 8.909 28.484 1.00 88.06 180 LYS A C 1
ATOM 1408 O O . LYS A 1 180 ? -19.670 9.631 27.487 1.00 88.06 180 LYS A O 1
ATOM 1413 N N . MET A 1 181 ? -20.494 9.119 29.521 1.00 92.12 181 MET A N 1
ATOM 1414 C CA . MET A 1 181 ? -21.615 10.056 29.502 1.00 92.12 181 MET A CA 1
ATOM 1415 C C . MET A 1 181 ? -21.684 10.871 30.793 1.00 92.12 181 MET A C 1
ATOM 1417 O O . MET A 1 181 ? -21.248 10.433 31.856 1.00 92.12 181 MET A O 1
ATOM 1421 N N . VAL A 1 182 ? -22.245 12.065 30.670 1.00 92.56 182 VAL A N 1
ATOM 1422 C CA . VAL A 1 182 ? -22.640 12.954 31.755 1.00 92.56 182 VAL A CA 1
ATOM 1423 C C . VAL A 1 182 ? -24.161 13.040 31.711 1.00 92.56 182 VAL A C 1
ATOM 1425 O O . VAL A 1 182 ? -24.729 13.350 30.669 1.00 92.56 182 VAL A O 1
ATOM 1428 N N . LEU A 1 183 ? -24.818 12.725 32.818 1.00 93.25 183 LEU A N 1
ATOM 1429 C CA . LEU A 1 183 ? -26.266 12.580 32.921 1.00 93.25 183 LEU A CA 1
ATOM 1430 C C . LEU A 1 183 ? -26.829 13.742 33.738 1.00 93.25 183 LEU A C 1
ATOM 1432 O O . LEU A 1 183 ? -26.430 13.936 34.886 1.00 93.25 183 LEU A O 1
ATOM 1436 N N . ILE A 1 184 ? -27.752 14.517 33.173 1.00 93.56 184 ILE A N 1
ATOM 1437 C CA . ILE A 1 184 ? -28.447 15.582 33.908 1.00 93.56 184 ILE A CA 1
ATOM 1438 C C . ILE A 1 184 ? -29.773 15.038 34.429 1.00 93.56 184 ILE A C 1
ATOM 1440 O O . ILE A 1 184 ? -30.662 14.694 33.649 1.00 93.56 184 ILE A O 1
ATOM 1444 N N . HIS A 1 185 ? -29.926 15.016 35.750 1.00 91.19 185 HIS A N 1
ATOM 1445 C CA . HIS A 1 185 ? -31.159 14.597 36.410 1.00 91.19 185 HIS A CA 1
ATOM 1446 C C . HIS A 1 185 ? -32.043 15.828 36.657 1.00 91.19 185 HIS A C 1
ATOM 1448 O O . HIS A 1 185 ? -31.761 16.616 37.561 1.00 91.19 185 HIS A O 1
ATOM 1454 N N . HIS A 1 186 ? -33.087 16.017 35.839 1.00 86.25 186 HIS A N 1
ATOM 1455 C CA . HIS A 1 186 ? -34.000 17.174 35.924 1.00 86.25 186 HIS A CA 1
ATOM 1456 C C . HIS A 1 186 ? -35.383 16.847 36.508 1.00 86.25 186 HIS A C 1
ATOM 1458 O O . HIS A 1 186 ? -35.972 17.703 37.162 1.00 86.25 186 HIS A O 1
ATOM 1464 N N . SER A 1 187 ? -35.876 15.618 36.335 1.00 85.38 187 SER A N 1
ATOM 1465 C CA . SER A 1 187 ? -37.146 15.137 36.894 1.00 85.38 187 SER A CA 1
ATOM 1466 C C . SER A 1 187 ? -36.969 13.733 37.475 1.00 85.38 187 SER A C 1
ATOM 1468 O O . SER A 1 187 ? -36.024 13.021 37.139 1.00 85.38 187 SER A O 1
ATOM 1470 N N . LEU A 1 188 ? -37.888 13.326 38.354 1.00 80.94 188 LEU A N 1
ATOM 1471 C CA . LEU A 1 188 ? -37.997 11.937 38.816 1.00 80.94 188 LEU A CA 1
ATOM 1472 C C . LEU A 1 188 ? -38.748 11.034 37.830 1.00 80.94 188 LEU A C 1
ATOM 1474 O O . LEU A 1 188 ? -38.642 9.811 37.919 1.00 80.94 188 LEU A O 1
ATOM 1478 N N . THR A 1 189 ? -39.548 11.627 36.943 1.00 77.56 189 THR A N 1
ATOM 1479 C CA . THR A 1 189 ? -40.427 10.887 36.024 1.00 77.56 189 THR A CA 1
ATOM 1480 C C . THR A 1 189 ? -39.878 10.818 34.607 1.00 77.56 189 THR A C 1
ATOM 1482 O O . THR A 1 189 ? -40.116 9.834 33.908 1.00 77.56 189 THR A O 1
ATOM 1485 N N . GLU A 1 190 ? -39.112 11.828 34.199 1.00 84.06 190 GLU A N 1
ATOM 1486 C CA . GLU A 1 190 ? -38.470 11.882 32.889 1.00 84.06 190 GLU A CA 1
ATOM 1487 C C . GLU A 1 190 ? -37.062 11.263 32.946 1.00 84.06 190 GLU A C 1
ATOM 1489 O O . GLU A 1 190 ? -36.395 11.333 33.984 1.00 84.06 190 GLU A O 1
ATOM 1494 N N . PRO A 1 191 ? -36.599 10.620 31.858 1.00 84.50 191 PRO A N 1
ATOM 1495 C CA . PRO A 1 191 ? -35.246 10.084 31.795 1.00 84.50 191 PRO A CA 1
ATOM 1496 C C . PRO A 1 191 ? -34.210 11.211 31.866 1.00 84.50 191 PRO A C 1
ATOM 1498 O O . PRO A 1 191 ? -34.429 12.294 31.332 1.00 84.50 191 PRO A O 1
ATOM 1501 N N . ALA A 1 192 ? -33.064 10.935 32.491 1.00 88.38 192 ALA A N 1
ATOM 1502 C CA . ALA A 1 192 ? -31.958 11.884 32.542 1.00 88.38 192 ALA A CA 1
ATOM 1503 C C . ALA A 1 192 ? -31.465 12.238 31.130 1.00 88.38 192 ALA A C 1
ATOM 1505 O O . ALA A 1 192 ? -31.415 11.386 30.242 1.00 88.38 192 ALA A O 1
ATOM 1506 N N . ILE A 1 193 ? -31.054 13.491 30.935 1.00 91.94 193 ILE A N 1
ATOM 1507 C CA . ILE A 1 193 ? -30.477 13.933 29.663 1.00 91.94 193 ILE A CA 1
ATOM 1508 C C . ILE A 1 193 ? -29.054 13.389 29.581 1.00 91.94 193 ILE A C 1
ATOM 1510 O O . ILE A 1 193 ? -28.196 13.756 30.389 1.00 91.94 193 ILE A O 1
ATOM 1514 N N . GLU A 1 194 ? -28.805 12.520 28.605 1.00 93.19 194 GLU A N 1
ATOM 1515 C CA . GLU A 1 194 ? -27.502 11.897 28.392 1.00 93.19 194 GLU A CA 1
ATOM 1516 C C . GLU A 1 194 ? -26.631 12.757 27.470 1.00 93.19 194 GLU A C 1
ATOM 1518 O O . GLU A 1 194 ? -26.964 13.007 26.311 1.00 93.19 194 GLU A O 1
ATOM 1523 N N . ILE A 1 195 ? -25.482 13.199 27.974 1.00 93.25 195 ILE A N 1
ATOM 1524 C CA . ILE A 1 195 ? -24.521 14.011 27.228 1.00 93.25 195 ILE A CA 1
ATOM 1525 C C . ILE A 1 195 ? -23.234 13.205 27.066 1.00 93.25 195 ILE A C 1
ATOM 1527 O O . ILE A 1 195 ? -22.580 12.896 28.063 1.00 93.25 195 ILE A O 1
ATOM 1531 N N . PRO A 1 196 ? -22.796 12.891 25.837 1.00 93.31 196 PRO A N 1
ATOM 1532 C CA . PRO A 1 196 ? -21.496 12.270 25.628 1.00 93.31 196 PRO A CA 1
ATOM 1533 C C . PRO A 1 196 ? -20.375 13.136 26.216 1.00 93.31 196 PRO A C 1
ATOM 1535 O O . PRO A 1 196 ? -20.308 14.344 25.973 1.00 93.31 196 PRO A O 1
ATOM 1538 N N . ALA A 1 197 ? -19.451 12.522 26.958 1.00 87.69 197 ALA A N 1
ATOM 1539 C CA . ALA A 1 197 ? -18.402 13.256 27.674 1.00 87.69 197 ALA A CA 1
ATOM 1540 C C . ALA A 1 197 ? -17.483 14.075 26.743 1.00 87.69 197 ALA A C 1
ATOM 1542 O O . ALA A 1 197 ? -16.896 15.068 27.169 1.00 87.69 197 ALA A O 1
ATOM 1543 N N . GLY A 1 198 ? -17.359 13.676 25.470 1.00 87.75 198 GLY A N 1
ATOM 1544 C CA . GLY A 1 198 ? -16.600 14.408 24.449 1.00 87.75 198 GLY A CA 1
ATOM 1545 C C . GLY A 1 198 ? -17.294 15.667 23.914 1.00 87.75 198 GLY A C 1
ATOM 1546 O O . GLY A 1 198 ? -16.622 16.534 23.371 1.00 87.75 198 GLY A O 1
ATOM 1547 N N . SER A 1 199 ? -18.613 15.793 24.080 1.00 91.12 199 SER A N 1
ATOM 1548 C CA . SER A 1 199 ? -19.406 16.931 23.585 1.00 91.12 199 SER A CA 1
ATOM 1549 C C . SER A 1 199 ? -19.845 17.902 24.684 1.00 91.12 199 SER A C 1
ATOM 1551 O O . SER A 1 199 ? -20.640 18.800 24.422 1.00 91.12 199 SER A O 1
ATOM 1553 N N . LEU A 1 200 ? -19.353 17.737 25.916 1.00 90.69 200 LEU A N 1
ATOM 1554 C CA . LEU A 1 200 ? -19.825 18.494 27.079 1.00 90.69 200 LEU A CA 1
ATOM 1555 C C . LEU A 1 200 ? -19.653 20.017 26.928 1.00 90.69 200 LEU A C 1
ATOM 1557 O O . LEU A 1 200 ? -20.544 20.772 27.296 1.00 90.69 200 LEU A O 1
ATOM 1561 N N . GLU A 1 201 ? -18.534 20.471 26.359 1.00 88.88 201 GLU A N 1
ATOM 1562 C CA . GLU A 1 201 ? -18.222 21.902 26.188 1.00 88.88 201 GLU A CA 1
ATOM 1563 C C . GLU A 1 201 ? -19.196 22.629 25.250 1.00 88.88 201 GLU A C 1
ATOM 1565 O O . GLU A 1 201 ? -19.513 23.807 25.439 1.00 88.88 201 GLU A O 1
ATOM 1570 N N . ILE A 1 202 ? -19.671 21.922 24.225 1.00 90.94 202 ILE A N 1
ATOM 1571 C CA . ILE A 1 202 ? -20.538 22.475 23.182 1.00 90.94 202 ILE A CA 1
ATOM 1572 C C . ILE A 1 202 ? -22.020 22.196 23.436 1.00 90.94 202 ILE A C 1
ATOM 1574 O O . ILE A 1 202 ? -22.857 22.775 22.752 1.00 90.94 202 ILE A O 1
ATOM 1578 N N . ASN A 1 203 ? -22.357 21.339 24.402 1.00 93.94 203 ASN A N 1
ATOM 1579 C CA . ASN A 1 203 ? -23.735 20.949 24.665 1.00 93.94 203 ASN A CA 1
ATOM 1580 C C . ASN A 1 203 ? -24.551 22.113 25.263 1.00 93.94 203 ASN A C 1
ATOM 1582 O O . ASN A 1 203 ? -24.178 22.707 26.275 1.00 93.94 203 ASN A O 1
ATOM 1586 N N . GLU A 1 204 ? -25.681 22.429 24.629 1.00 92.31 204 GLU A N 1
ATOM 1587 C CA . GLU A 1 204 ? -26.541 23.550 25.021 1.00 92.31 204 GLU A CA 1
ATOM 1588 C C . GLU A 1 204 ? -27.360 23.268 26.288 1.00 92.31 204 GLU A C 1
ATOM 1590 O O . GLU A 1 204 ? -27.610 24.187 27.066 1.00 92.31 204 GLU A O 1
ATOM 1595 N N . ASP A 1 205 ? -27.736 22.016 26.552 1.00 92.19 205 ASP A N 1
ATOM 1596 C CA . ASP A 1 205 ? -28.514 21.654 27.744 1.00 92.19 205 ASP A CA 1
ATOM 1597 C C . ASP A 1 205 ? -27.683 21.815 29.018 1.00 92.19 205 ASP A C 1
ATOM 1599 O O . ASP A 1 205 ? -28.160 22.357 30.018 1.00 92.19 205 ASP A O 1
ATOM 1603 N N . PHE A 1 206 ? -26.397 21.456 28.959 1.00 93.81 206 PHE A N 1
ATOM 1604 C CA . PHE A 1 206 ? -25.469 21.700 30.059 1.00 93.81 206 PHE A CA 1
ATOM 1605 C C . PHE A 1 206 ? -25.246 23.199 30.303 1.00 93.81 206 PHE A C 1
ATOM 1607 O O . PHE A 1 206 ? -25.214 23.636 31.451 1.00 93.81 206 PHE A O 1
ATOM 1614 N N . LYS A 1 207 ? -25.162 24.025 29.250 1.00 92.25 207 LYS A N 1
ATOM 1615 C CA . LYS A 1 207 ? -25.055 25.489 29.402 1.00 92.25 207 LYS A CA 1
ATOM 1616 C C . LYS A 1 207 ? -26.309 26.088 30.040 1.00 92.25 207 LYS A C 1
ATOM 1618 O O . LYS A 1 207 ? -26.183 26.850 30.996 1.00 92.25 207 LYS A O 1
ATOM 1623 N N . LYS A 1 208 ? -27.502 25.696 29.580 1.00 93.00 208 LYS A N 1
ATOM 1624 C CA . LYS A 1 208 ? -28.787 26.130 30.160 1.00 93.00 208 LYS A CA 1
ATOM 1625 C C . LYS A 1 208 ? -28.916 25.741 31.631 1.00 93.00 208 LYS A C 1
ATOM 1627 O O . LYS A 1 208 ? -29.445 26.515 32.432 1.00 93.00 208 LYS A O 1
ATOM 1632 N N . LEU A 1 209 ? -28.415 24.563 32.005 1.00 93.19 209 LEU A N 1
ATOM 1633 C CA . LEU A 1 209 ? -28.340 24.148 33.403 1.00 93.19 209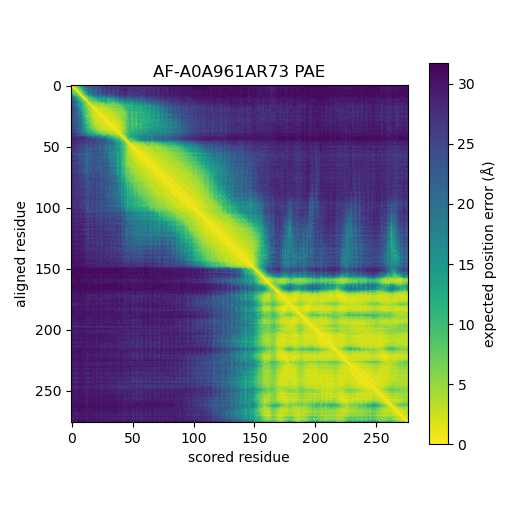 LEU A CA 1
ATOM 1634 C C . LEU A 1 209 ? -27.479 25.125 34.217 1.00 93.19 209 LEU A C 1
ATOM 1636 O O . LEU A 1 209 ? -27.928 25.608 35.255 1.00 93.19 209 LEU A O 1
ATOM 1640 N N . LEU A 1 210 ? -26.276 25.463 33.742 1.00 93.56 210 LEU A N 1
ATOM 1641 C CA . LEU A 1 210 ? -25.391 26.410 34.433 1.00 93.56 210 LEU A CA 1
ATOM 1642 C C . LEU A 1 210 ? -25.996 27.815 34.530 1.00 93.56 210 LEU A C 1
ATOM 1644 O O . LEU A 1 210 ? -25.906 28.440 35.584 1.00 93.56 210 LEU A O 1
ATOM 1648 N N . GLU A 1 211 ? -26.671 28.293 33.486 1.00 93.62 211 GLU A N 1
ATOM 1649 C CA . GLU A 1 211 ? -27.409 29.564 33.511 1.00 93.62 211 GLU A CA 1
ATOM 1650 C C . GLU A 1 211 ? -28.535 29.549 34.551 1.00 93.62 211 GLU A C 1
ATOM 1652 O O . GLU A 1 211 ? -28.692 30.494 35.327 1.00 93.62 211 GLU A O 1
ATOM 1657 N N . THR A 1 212 ? -29.279 28.443 34.627 1.00 91.50 212 THR A N 1
ATOM 1658 C CA . THR A 1 212 ? -30.339 28.255 35.625 1.00 91.50 212 THR A CA 1
ATOM 1659 C C . THR A 1 212 ? -29.765 28.278 37.037 1.00 91.50 212 THR A C 1
ATOM 1661 O O . THR A 1 212 ? -30.316 28.937 37.920 1.00 91.50 212 THR A O 1
ATOM 1664 N N . ILE A 1 213 ? -28.631 27.613 37.260 1.00 91.44 213 ILE A N 1
ATOM 1665 C CA . ILE A 1 213 ? -27.952 27.603 38.558 1.00 91.44 213 ILE A CA 1
ATOM 1666 C C . ILE A 1 213 ? -27.460 29.012 38.905 1.00 91.44 213 ILE A C 1
ATOM 1668 O O . ILE A 1 213 ? -27.766 29.503 39.985 1.00 91.44 213 ILE A O 1
ATOM 1672 N N . ALA A 1 214 ? -26.807 29.712 37.977 1.00 91.44 214 ALA A N 1
ATOM 1673 C CA . ALA A 1 214 ? -26.324 31.075 38.195 1.00 91.44 214 ALA A CA 1
ATOM 1674 C C . ALA A 1 214 ? -27.445 32.102 38.447 1.00 91.44 214 ALA A C 1
ATOM 1676 O O . ALA A 1 214 ? -27.204 33.126 39.081 1.00 91.44 214 ALA A O 1
ATOM 1677 N N . SER A 1 215 ? -28.673 31.842 37.980 1.00 89.56 215 SER A N 1
ATOM 1678 C CA . SER A 1 215 ? -29.795 32.783 38.105 1.00 89.56 215 SER A CA 1
ATOM 1679 C C . SER A 1 215 ? -30.269 33.034 39.544 1.00 89.56 215 SER A C 1
ATOM 1681 O O . SER A 1 215 ? -30.921 34.049 39.799 1.00 89.56 215 SER A O 1
ATOM 1683 N N . LYS A 1 216 ? -29.976 32.130 40.494 1.00 86.19 216 LYS A N 1
ATOM 1684 C CA . LYS A 1 216 ? -30.394 32.266 41.898 1.00 86.19 216 LYS A CA 1
ATOM 1685 C C . LYS A 1 216 ? -29.252 31.914 42.856 1.00 86.19 216 LYS A C 1
ATOM 1687 O O . LYS A 1 216 ? -28.637 30.864 42.697 1.00 86.19 216 LYS A O 1
ATOM 1692 N N . PRO A 1 217 ? -29.040 32.700 43.926 1.00 77.19 217 PRO A N 1
ATOM 1693 C CA . PRO A 1 217 ? -27.914 32.510 44.846 1.00 77.19 217 PRO A CA 1
ATOM 1694 C C . PRO A 1 217 ? -27.990 31.223 45.682 1.00 77.19 217 PRO A C 1
ATOM 1696 O O . PRO A 1 217 ? -26.982 30.780 46.217 1.00 77.19 217 PRO A O 1
ATOM 1699 N N . TYR A 1 218 ? -29.172 30.615 45.807 1.00 83.38 218 TYR A N 1
ATOM 1700 C CA . TYR A 1 218 ? -29.375 29.392 46.589 1.00 83.38 218 TYR A CA 1
ATOM 1701 C C . TYR A 1 218 ? -29.355 28.116 45.739 1.00 83.38 218 TYR A C 1
ATOM 1703 O O . TYR A 1 218 ? -29.642 27.045 46.262 1.00 83.38 218 TYR A O 1
ATOM 1711 N N . ASN A 1 219 ? -29.032 28.194 44.448 1.00 88.62 219 ASN A N 1
ATOM 1712 C CA . ASN A 1 219 ? -28.896 27.007 43.609 1.00 88.62 219 ASN A CA 1
ATOM 1713 C C . ASN A 1 219 ? -27.501 26.397 43.785 1.00 88.62 219 ASN A C 1
ATOM 1715 O O . ASN A 1 219 ? -26.498 27.106 43.825 1.00 88.62 219 ASN A O 1
ATOM 1719 N N . THR A 1 220 ? -27.411 25.073 43.873 1.00 88.50 220 THR A N 1
ATOM 1720 C CA . THR A 1 220 ? -26.131 24.372 44.037 1.00 88.50 220 THR A CA 1
ATOM 1721 C C . THR A 1 220 ? -26.026 23.221 43.053 1.00 88.50 220 THR A C 1
ATOM 1723 O O . THR A 1 220 ? -26.947 22.419 42.933 1.00 88.50 220 THR A O 1
ATOM 1726 N N . LEU A 1 221 ? -24.884 23.112 42.375 1.00 92.06 221 LEU A N 1
ATOM 1727 C CA . LEU A 1 221 ? -24.567 21.969 41.525 1.00 92.06 221 LEU A CA 1
ATOM 1728 C C . LEU A 1 221 ? -23.994 20.832 42.378 1.00 92.06 221 LEU A C 1
ATOM 1730 O O . LEU A 1 221 ? -23.011 21.036 43.085 1.00 92.06 221 LEU A O 1
ATOM 1734 N N . ILE A 1 222 ? -24.572 19.637 42.291 1.00 91.88 222 ILE A N 1
ATOM 1735 C CA . ILE A 1 222 ? -24.078 18.419 42.939 1.00 91.88 222 ILE A CA 1
ATOM 1736 C C . ILE A 1 222 ? -23.666 17.426 41.855 1.00 91.88 222 ILE A C 1
ATOM 1738 O O . ILE A 1 222 ? -24.491 16.955 41.072 1.00 91.88 222 ILE A O 1
ATOM 1742 N N . LEU A 1 223 ? -22.377 17.098 41.835 1.00 94.25 223 LEU A N 1
ATOM 1743 C CA . LEU A 1 223 ? -21.788 16.114 40.939 1.00 94.25 223 LEU A CA 1
ATOM 1744 C C . LEU A 1 223 ? -21.793 14.743 41.611 1.00 94.25 223 LEU A C 1
ATOM 1746 O O . LEU A 1 223 ? -21.114 14.540 42.620 1.00 94.25 223 LEU A O 1
ATOM 1750 N N . LEU A 1 224 ? -22.545 13.812 41.039 1.00 92.81 224 LEU A N 1
ATOM 1751 C CA . LEU A 1 224 ? -22.595 12.416 41.445 1.00 92.81 224 LEU A CA 1
ATOM 1752 C C . LEU A 1 224 ? -21.550 11.642 40.633 1.00 92.81 224 LEU A C 1
ATOM 1754 O O . LEU A 1 224 ? -21.686 11.503 39.423 1.00 92.81 224 LEU A O 1
ATOM 1758 N N . VAL A 1 225 ? -20.471 11.185 41.261 1.00 92.50 225 VAL A N 1
ATOM 1759 C CA . VAL A 1 225 ? -19.291 10.674 40.540 1.00 92.50 225 VAL A CA 1
ATOM 1760 C C . VAL A 1 225 ? -19.204 9.162 40.684 1.00 92.50 225 VAL A C 1
ATOM 1762 O O . VAL A 1 225 ? -19.082 8.667 41.805 1.00 92.50 225 VAL A O 1
ATOM 1765 N N . ARG A 1 226 ? -19.246 8.426 39.567 1.00 91.25 226 ARG A N 1
ATOM 1766 C CA . ARG A 1 226 ? -19.035 6.970 39.565 1.00 91.25 226 ARG A CA 1
ATOM 1767 C C . ARG A 1 226 ? -17.584 6.623 39.909 1.00 91.25 226 ARG A C 1
ATOM 1769 O O . ARG A 1 226 ? -16.672 7.407 39.665 1.00 91.25 226 ARG A O 1
ATOM 1776 N N . GLY A 1 227 ? -17.374 5.444 40.489 1.00 84.81 227 GLY A N 1
ATOM 1777 C CA . GLY A 1 227 ? -16.074 5.008 41.015 1.00 84.81 227 GLY A CA 1
ATOM 1778 C C . GLY A 1 227 ? -15.033 4.559 39.979 1.00 84.81 227 GLY A C 1
ATOM 1779 O O . GLY A 1 227 ? -14.020 3.998 40.380 1.00 84.81 227 GLY A O 1
ATOM 1780 N N . SER A 1 228 ? -15.268 4.753 38.680 1.00 85.94 228 SER A N 1
ATOM 1781 C CA . SER A 1 228 ? -14.337 4.360 37.616 1.00 85.94 228 SER A CA 1
ATOM 1782 C C . SER A 1 228 ? -13.284 5.442 37.333 1.00 85.94 228 SER A C 1
ATOM 1784 O O . SER A 1 228 ? -13.535 6.644 37.472 1.00 85.94 228 SER A O 1
ATOM 1786 N N . ASP A 1 229 ? -12.111 5.037 36.840 1.00 85.94 229 ASP A N 1
ATOM 1787 C CA . ASP A 1 229 ? -11.038 5.970 36.451 1.00 85.94 229 ASP A CA 1
ATOM 1788 C C . ASP A 1 229 ? -11.476 6.932 35.328 1.00 85.94 229 ASP A C 1
ATOM 1790 O O . ASP A 1 229 ? -11.104 8.114 35.292 1.00 85.94 229 ASP A O 1
ATOM 1794 N N . ALA A 1 230 ? -12.323 6.443 34.417 1.00 88.06 230 ALA A N 1
ATOM 1795 C CA . ALA A 1 230 ? -12.896 7.240 33.340 1.00 88.06 230 ALA A CA 1
ATOM 1796 C C . ALA A 1 230 ? -13.846 8.328 33.876 1.00 88.06 230 ALA A C 1
ATOM 1798 O O . ALA A 1 230 ? -13.776 9.478 33.431 1.00 88.06 230 ALA A O 1
ATOM 1799 N N . ALA A 1 231 ? -14.682 8.010 34.871 1.00 88.31 231 ALA A N 1
ATOM 1800 C CA . ALA A 1 231 ? -15.571 8.979 35.507 1.00 88.31 231 ALA A CA 1
ATOM 1801 C C . ALA A 1 231 ? -14.796 10.073 36.261 1.00 88.31 231 ALA A C 1
ATOM 1803 O O . ALA A 1 231 ? -15.146 11.250 36.161 1.00 88.31 231 ALA A O 1
ATOM 1804 N N . VAL A 1 232 ? -13.694 9.730 36.939 1.00 88.31 232 VAL A N 1
ATOM 1805 C CA . VAL A 1 232 ? -12.810 10.718 37.593 1.00 88.31 232 VAL A CA 1
ATOM 1806 C C . VAL A 1 232 ? -12.165 11.655 36.567 1.00 88.31 232 VAL A C 1
ATOM 1808 O O . VAL A 1 232 ? -12.074 12.866 36.784 1.00 88.31 232 VAL A O 1
ATOM 1811 N N . THR A 1 233 ? -11.776 11.127 35.407 1.00 90.38 233 THR A N 1
ATOM 1812 C CA . THR A 1 233 ? -11.243 11.946 34.308 1.00 90.38 233 THR A CA 1
ATOM 1813 C C . THR A 1 233 ? -12.311 12.897 33.757 1.00 90.38 233 THR A C 1
ATOM 1815 O O . THR A 1 233 ? -12.058 14.090 33.559 1.00 90.38 233 THR A O 1
ATOM 1818 N N . ASN A 1 234 ? -13.536 12.405 33.553 1.00 92.00 234 ASN A N 1
ATOM 1819 C CA . ASN A 1 234 ? -14.656 13.225 33.087 1.00 92.00 234 ASN A CA 1
ATOM 1820 C C . ASN A 1 234 ? -15.101 14.264 34.125 1.00 92.00 234 ASN A C 1
ATOM 1822 O O . ASN A 1 234 ? -15.491 15.365 33.743 1.00 92.00 234 ASN A O 1
ATOM 1826 N N . LEU A 1 235 ? -14.958 13.987 35.424 1.00 93.12 235 LEU A N 1
ATOM 1827 C CA . LEU A 1 235 ? -15.173 14.972 36.486 1.00 93.12 235 LEU A CA 1
ATOM 1828 C C . LEU A 1 235 ? -14.247 16.182 36.302 1.00 93.12 235 LEU A C 1
ATOM 1830 O O . LEU A 1 235 ? -14.681 17.322 36.475 1.00 93.12 235 LEU A O 1
ATOM 1834 N N . GLY A 1 236 ? -12.986 15.961 35.919 1.00 91.75 236 GLY A N 1
ATOM 1835 C CA . GLY A 1 236 ? -12.055 17.039 35.575 1.00 91.75 236 GLY A CA 1
ATOM 1836 C C . GLY A 1 236 ? -12.589 17.936 34.454 1.00 91.75 236 GLY A C 1
ATOM 1837 O O . GLY A 1 236 ? -12.586 19.160 34.590 1.00 91.75 236 GLY A O 1
ATOM 1838 N N . LYS A 1 237 ? -13.141 17.331 33.394 1.00 92.19 237 LYS A N 1
ATOM 1839 C CA . LYS A 1 237 ? -13.761 18.059 32.273 1.00 92.19 237 LYS A CA 1
ATOM 1840 C C . LYS A 1 237 ? -14.976 18.864 32.723 1.00 92.19 237 LYS A C 1
ATOM 1842 O O . LYS A 1 237 ? -15.054 20.050 32.430 1.00 92.19 237 LYS A O 1
ATOM 1847 N N . VAL A 1 238 ? -15.881 18.261 33.497 1.00 94.19 238 VAL A N 1
ATOM 1848 C CA . VAL A 1 238 ? -17.061 18.952 34.045 1.00 94.19 238 VAL A CA 1
ATOM 1849 C C . VAL A 1 238 ? -16.647 20.179 34.863 1.00 94.19 238 VAL A C 1
ATOM 1851 O O . VAL A 1 238 ? -17.167 21.269 34.635 1.00 94.19 238 VAL A O 1
ATOM 1854 N N . ASN A 1 239 ? -15.664 20.044 35.762 1.00 94.38 239 ASN A N 1
ATOM 1855 C CA . ASN A 1 239 ? -15.154 21.182 36.536 1.00 94.38 239 ASN A CA 1
ATOM 1856 C C . ASN A 1 239 ? -14.521 22.261 35.642 1.00 94.38 239 ASN A C 1
ATOM 1858 O O . ASN A 1 239 ? -14.681 23.447 35.923 1.00 94.38 239 ASN A O 1
ATOM 1862 N N . SER A 1 240 ? -13.825 21.871 34.570 1.00 93.44 240 SER A N 1
ATOM 1863 C CA . SER A 1 240 ? -13.246 22.815 33.609 1.00 93.44 240 SER A CA 1
ATOM 1864 C C . SER A 1 240 ? -14.325 23.626 32.887 1.00 93.44 240 SER A C 1
ATOM 1866 O O . SER A 1 240 ? -14.207 24.850 32.821 1.00 93.44 240 SER A O 1
ATOM 1868 N N . VAL A 1 241 ? -15.413 22.986 32.442 1.00 93.88 241 VAL A N 1
ATOM 1869 C CA . VAL A 1 241 ? -16.548 23.675 31.801 1.00 93.88 241 VAL A CA 1
ATOM 1870 C C . VAL A 1 241 ? -17.230 24.645 32.767 1.00 93.88 241 VAL A C 1
ATOM 1872 O O . VAL A 1 241 ? -17.494 25.789 32.399 1.00 93.88 241 VAL A O 1
ATOM 1875 N N . VAL A 1 242 ? -17.469 24.228 34.015 1.00 94.44 242 VAL A N 1
ATOM 1876 C CA . VAL A 1 242 ? -18.043 25.106 35.051 1.00 94.44 242 VAL A CA 1
ATOM 1877 C C . VAL A 1 242 ? -17.116 26.292 35.340 1.00 94.44 242 VAL A C 1
ATOM 1879 O O . VAL A 1 242 ? -17.572 27.432 35.397 1.00 94.44 242 VAL A O 1
ATOM 1882 N N . GLY A 1 243 ? -15.809 26.051 35.467 1.00 93.44 243 GLY A N 1
ATOM 1883 C CA . GLY A 1 243 ? -14.817 27.104 35.687 1.00 93.44 243 GLY A CA 1
ATOM 1884 C C . GLY A 1 243 ? -14.768 28.118 34.541 1.00 93.44 243 GLY A C 1
ATOM 1885 O O . GLY A 1 243 ? -14.782 29.323 34.788 1.00 93.44 243 GLY A O 1
ATOM 1886 N N . ALA A 1 244 ? -14.782 27.645 33.293 1.00 93.25 244 ALA A N 1
ATOM 1887 C CA . ALA A 1 244 ? -14.836 28.502 32.111 1.00 93.25 244 ALA A CA 1
ATOM 1888 C C . ALA A 1 244 ? -16.140 29.317 32.048 1.00 93.25 244 ALA A C 1
ATOM 1890 O O . ALA A 1 244 ? -16.118 30.498 31.696 1.00 93.25 244 ALA A O 1
ATOM 1891 N N . PHE A 1 245 ? -17.274 28.715 32.428 1.00 94.06 245 PHE A N 1
ATOM 1892 C CA . PHE A 1 245 ? -18.550 29.420 32.530 1.00 94.06 245 PHE A CA 1
ATOM 1893 C C . PHE A 1 245 ? -18.488 30.547 33.569 1.00 94.06 245 PHE A C 1
ATOM 1895 O O . PHE A 1 245 ? -18.794 31.686 33.224 1.00 94.06 245 PHE A O 1
ATOM 1902 N N . ASN A 1 246 ? -18.026 30.255 34.790 1.00 93.50 246 ASN A N 1
ATOM 1903 C CA . ASN A 1 246 ? -17.875 31.234 35.872 1.00 93.50 246 ASN A CA 1
ATOM 1904 C C . ASN A 1 246 ? -16.974 32.410 35.468 1.00 93.50 246 ASN A C 1
ATOM 1906 O O . ASN A 1 246 ? -17.334 33.565 35.676 1.00 93.50 246 ASN A O 1
ATOM 1910 N N . GLN A 1 247 ? -15.832 32.138 34.826 1.00 93.06 247 GLN A N 1
ATOM 1911 C CA . GLN A 1 247 ? -14.921 33.184 34.342 1.00 93.06 247 GLN A CA 1
ATOM 1912 C C . GLN A 1 247 ? -15.570 34.094 33.292 1.00 93.06 247 GLN A C 1
ATOM 1914 O O . GLN A 1 247 ? -15.308 35.294 33.269 1.00 93.06 247 GLN A O 1
ATOM 1919 N N . ARG A 1 248 ? -16.415 33.532 32.419 1.00 92.56 248 ARG A N 1
ATOM 1920 C CA . ARG A 1 248 ? -17.078 34.275 31.342 1.00 92.56 248 ARG A CA 1
ATOM 1921 C C . ARG A 1 248 ? -18.257 35.112 31.834 1.00 92.56 248 ARG A C 1
ATOM 1923 O O . ARG A 1 248 ? -18.480 36.197 31.308 1.00 92.56 248 ARG A O 1
ATOM 1930 N N . THR A 1 249 ? -19.043 34.594 32.774 1.00 90.25 249 THR A N 1
ATOM 1931 C CA . THR A 1 249 ? -20.301 35.220 33.218 1.00 90.25 249 THR A CA 1
ATOM 1932 C C . THR A 1 249 ? -20.172 35.978 34.537 1.00 90.25 249 THR A C 1
ATOM 1934 O O . THR A 1 249 ? -21.081 36.720 34.895 1.00 90.25 249 THR A O 1
ATOM 1937 N N . GLY A 1 250 ? -19.062 35.803 35.261 1.00 88.25 250 GLY A N 1
ATOM 1938 C CA . GLY A 1 250 ? -18.892 36.309 36.624 1.00 88.25 250 GLY A CA 1
ATOM 1939 C C . GLY A 1 250 ? -19.696 35.531 37.673 1.00 88.25 250 GLY A C 1
ATOM 1940 O O . GLY A 1 250 ? -19.793 35.986 38.809 1.00 88.25 250 GLY A O 1
ATOM 1941 N N . ALA A 1 251 ? -20.292 34.389 37.310 1.00 89.56 251 ALA A N 1
ATOM 1942 C CA . ALA A 1 251 ? -20.997 33.522 38.250 1.00 89.56 251 ALA A CA 1
ATOM 1943 C C . ALA A 1 251 ? -20.021 32.804 39.200 1.00 89.56 251 ALA A C 1
ATOM 1945 O O . ALA A 1 251 ? -18.866 32.558 38.857 1.00 89.56 251 ALA A O 1
ATOM 1946 N N . GLU A 1 252 ? -20.506 32.409 40.378 1.00 88.81 252 GLU A N 1
ATOM 1947 C CA . GLU A 1 252 ? -19.727 31.681 41.389 1.00 88.81 252 GLU A CA 1
ATOM 1948 C C . GLU A 1 252 ? -20.336 30.294 41.656 1.00 88.81 252 GLU A C 1
ATOM 1950 O O . GLU A 1 252 ? -20.737 29.952 42.767 1.00 88.81 252 GLU A O 1
ATOM 1955 N N . ILE A 1 253 ? -20.456 29.473 40.607 1.00 90.75 253 ILE A N 1
ATOM 1956 C CA . ILE A 1 253 ? -20.946 28.097 40.751 1.00 90.75 253 ILE A CA 1
ATOM 1957 C C . ILE A 1 253 ? -19.817 27.224 41.302 1.00 90.75 253 ILE A C 1
ATOM 1959 O O . ILE A 1 253 ? -18.838 26.961 40.600 1.00 90.75 253 ILE A O 1
ATOM 1963 N N . ILE A 1 254 ? -19.968 26.732 42.532 1.00 88.44 254 ILE A N 1
ATOM 1964 C CA . ILE A 1 254 ? -19.024 25.801 43.166 1.00 88.44 254 ILE A CA 1
ATOM 1965 C C . ILE A 1 254 ? -19.681 24.413 43.248 1.00 88.44 254 ILE A C 1
ATOM 1967 O O . ILE A 1 254 ? -20.609 24.232 44.039 1.00 88.44 254 ILE A O 1
ATOM 1971 N N . PRO A 1 255 ? -19.241 23.423 42.444 1.00 90.50 255 PRO A N 1
ATOM 1972 C CA . PRO A 1 255 ? -19.855 22.100 42.451 1.00 90.50 255 PRO A CA 1
ATOM 1973 C C . PRO A 1 255 ? -19.520 21.309 43.722 1.00 90.50 255 PRO A C 1
ATOM 1975 O O . PRO A 1 255 ? -18.350 21.068 44.031 1.00 90.50 255 PRO A O 1
ATOM 1978 N N . GLY A 1 256 ? -20.549 20.830 44.420 1.00 89.19 256 GLY A N 1
ATOM 1979 C CA . GLY A 1 256 ? -20.422 19.776 45.424 1.00 89.19 256 GLY A CA 1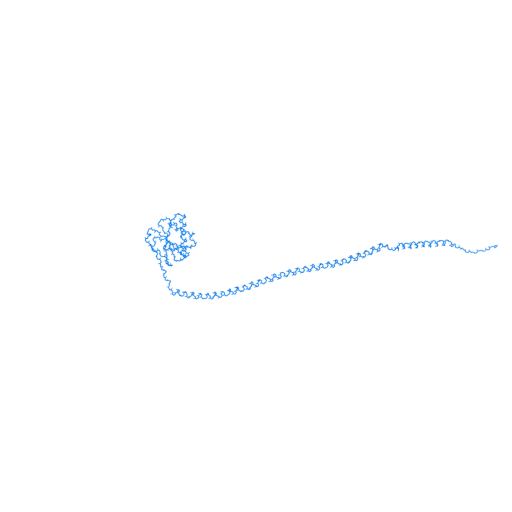
ATOM 1980 C C . GLY A 1 256 ? -20.127 18.432 44.759 1.00 89.19 256 GLY A C 1
ATOM 1981 O O . GLY A 1 256 ? -20.538 18.192 43.626 1.00 89.19 256 GLY A O 1
ATOM 1982 N N . ARG A 1 257 ? -19.406 17.541 45.444 1.00 90.38 257 ARG A N 1
ATOM 1983 C CA . ARG A 1 257 ? -19.026 16.225 44.908 1.00 90.38 257 ARG A CA 1
ATOM 1984 C C . ARG A 1 257 ? -19.514 15.128 45.835 1.00 90.38 257 ARG A C 1
ATOM 1986 O O . ARG A 1 257 ? -19.211 15.159 47.025 1.00 90.38 257 ARG A O 1
ATOM 1993 N N . LEU A 1 258 ? -20.225 14.156 45.277 1.00 89.62 258 LEU A N 1
ATOM 1994 C CA . LEU A 1 258 ? -20.676 12.971 45.986 1.00 89.62 258 LEU A CA 1
ATOM 1995 C C . LEU A 1 258 ? -20.218 11.717 45.225 1.00 89.62 258 LEU A C 1
ATOM 1997 O O . LEU A 1 258 ? -20.707 11.472 44.122 1.00 89.62 258 LEU A O 1
ATOM 2001 N N . PRO A 1 259 ? -19.284 10.924 45.775 1.00 88.75 259 PRO A N 1
ATOM 2002 C CA . PRO A 1 259 ? -18.899 9.658 45.166 1.00 88.75 259 PRO A CA 1
ATOM 2003 C C . PRO A 1 259 ? -20.031 8.633 45.304 1.00 88.75 259 PRO A C 1
ATOM 2005 O O . PRO A 1 259 ? -20.597 8.461 46.385 1.00 88.75 259 PRO A O 1
ATOM 2008 N N . LEU A 1 260 ? -20.345 7.942 44.209 1.00 87.69 260 LEU A N 1
ATOM 2009 C CA . LEU A 1 260 ? -21.330 6.869 44.160 1.00 87.69 260 LEU A CA 1
ATOM 2010 C C . LEU A 1 260 ? -20.618 5.506 44.175 1.00 87.69 260 LEU A C 1
ATOM 2012 O O . LEU A 1 260 ? -19.846 5.220 43.256 1.00 87.69 260 LEU A O 1
ATOM 2016 N N . PRO A 1 261 ? -20.857 4.647 45.182 1.00 80.12 261 PRO A N 1
ATOM 2017 C CA . PRO A 1 261 ? -20.329 3.290 45.176 1.00 80.12 261 PRO A CA 1
ATOM 2018 C C . PRO A 1 261 ? -21.111 2.406 44.191 1.00 80.12 261 PRO A C 1
ATOM 2020 O O . PRO A 1 261 ? -22.309 2.182 44.353 1.00 80.12 261 PRO A O 1
ATOM 2023 N N . GLY A 1 262 ? -20.409 1.874 43.190 1.00 77.56 262 GLY A N 1
ATOM 2024 C CA . GLY A 1 262 ? -20.950 0.936 42.201 1.00 77.56 262 GLY A CA 1
ATOM 2025 C C . GLY A 1 262 ? -21.800 1.572 41.094 1.00 77.56 262 GLY A C 1
ATOM 2026 O O . GLY A 1 262 ? -21.924 2.794 40.991 1.00 77.56 262 GLY A O 1
ATOM 2027 N N . ASP A 1 263 ? -22.411 0.707 40.280 1.00 73.81 263 ASP A N 1
ATOM 2028 C CA . ASP A 1 263 ? -23.138 1.068 39.048 1.00 73.81 263 ASP A CA 1
ATOM 2029 C C . ASP A 1 263 ? -24.668 1.006 39.200 1.00 73.81 263 ASP A C 1
ATOM 2031 O O . ASP A 1 263 ? -25.415 1.025 38.224 1.00 73.81 263 ASP A O 1
ATOM 2035 N N . GLY A 1 264 ? -25.157 0.931 40.442 1.00 78.12 264 GLY A N 1
ATOM 2036 C CA . GLY A 1 264 ? -26.588 0.897 40.741 1.00 78.12 264 GLY A CA 1
ATOM 2037 C C . GLY A 1 264 ? -27.324 2.148 40.253 1.00 78.12 264 GLY A C 1
ATOM 2038 O O . GLY A 1 264 ? -26.742 3.236 40.159 1.00 78.12 264 GLY A O 1
ATOM 2039 N N . LYS A 1 265 ? -28.624 2.010 39.962 1.00 81.81 265 LYS A N 1
ATOM 2040 C CA . LYS A 1 265 ? -29.474 3.148 39.588 1.00 81.81 265 LYS A CA 1
ATOM 2041 C C . LYS A 1 265 ? -29.509 4.156 40.740 1.00 81.81 265 LYS A C 1
ATOM 2043 O O . LYS A 1 265 ? -29.743 3.774 41.888 1.00 81.81 265 LYS A O 1
ATOM 2048 N N . VAL A 1 266 ? -29.275 5.429 40.424 1.00 85.44 266 VAL A N 1
ATOM 2049 C CA . VAL A 1 266 ? -29.365 6.517 41.401 1.00 85.44 266 VAL A CA 1
ATOM 2050 C C . VAL A 1 266 ? -30.834 6.764 41.729 1.00 85.44 266 VAL A C 1
ATOM 2052 O O . VAL A 1 266 ? -31.642 6.995 40.829 1.00 85.44 266 VAL A O 1
ATOM 2055 N N . ASP A 1 267 ? -31.173 6.725 43.014 1.00 85.00 267 ASP A N 1
ATOM 2056 C CA . ASP A 1 267 ? -32.474 7.146 43.523 1.00 85.00 267 ASP A CA 1
ATOM 2057 C C . ASP A 1 267 ? -32.360 8.539 44.164 1.00 85.00 267 ASP A C 1
ATOM 2059 O O . ASP A 1 267 ? -31.677 8.730 45.177 1.00 85.00 267 ASP A O 1
ATOM 2063 N N . LEU A 1 268 ? -33.040 9.514 43.553 1.00 86.44 268 LEU A N 1
ATOM 2064 C CA . LEU A 1 268 ? -33.134 10.905 44.008 1.00 86.44 268 LEU A CA 1
ATOM 2065 C C . LEU A 1 268 ? -34.518 11.238 44.591 1.00 86.44 268 LEU A C 1
ATOM 2067 O O . LEU A 1 268 ? -34.843 12.413 44.756 1.00 86.44 268 LEU A O 1
ATOM 2071 N N . SER A 1 269 ? -35.340 10.235 44.924 1.00 85.06 269 SER A N 1
ATOM 2072 C CA . SER A 1 269 ? -36.711 10.406 45.436 1.00 85.06 269 SER A CA 1
ATOM 2073 C C . SER A 1 269 ? -36.820 11.358 46.635 1.00 85.06 269 SER A C 1
ATOM 2075 O O . SER A 1 269 ? -37.777 12.124 46.736 1.00 85.06 269 SER A O 1
ATOM 2077 N N . LEU A 1 270 ? -35.806 11.397 47.505 1.00 84.00 270 LEU A N 1
ATOM 2078 C CA . LEU A 1 270 ? -35.741 12.317 48.650 1.00 84.00 270 LEU A CA 1
ATOM 2079 C C . LEU A 1 270 ? -35.624 13.802 48.254 1.00 84.00 270 LEU A C 1
ATOM 2081 O O . LEU A 1 270 ? -35.816 14.678 49.094 1.00 84.00 270 LEU A O 1
ATOM 2085 N N . PHE A 1 271 ? -35.348 14.092 46.982 1.00 85.19 271 PHE A N 1
ATOM 2086 C CA . PHE A 1 271 ? -35.264 15.434 46.408 1.00 85.19 271 PHE A CA 1
ATOM 2087 C C . PHE A 1 271 ? -36.445 15.764 45.483 1.00 85.19 271 PHE A C 1
ATOM 2089 O O . PHE A 1 271 ? -36.373 16.740 44.736 1.00 85.19 271 PHE A O 1
ATOM 2096 N N . ALA A 1 272 ? -37.555 15.015 45.557 1.00 82.50 272 ALA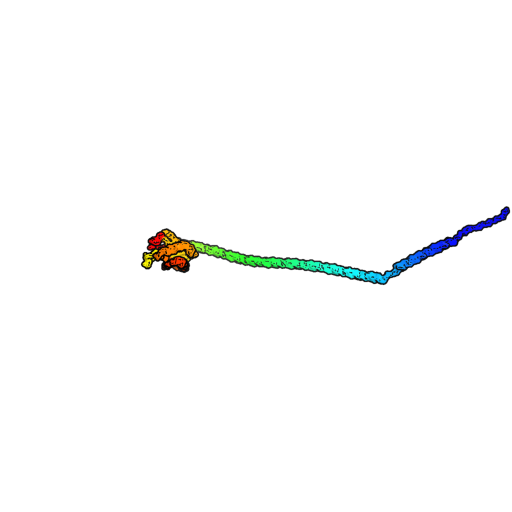 A N 1
ATOM 2097 C CA . ALA A 1 272 ? -38.756 15.213 44.731 1.00 82.50 272 ALA A CA 1
ATOM 2098 C C . ALA A 1 272 ? -39.282 16.658 44.710 1.00 82.50 272 ALA A C 1
ATOM 2100 O O . ALA A 1 272 ? -39.842 17.116 43.719 1.00 82.50 272 ALA A O 1
ATOM 2101 N N . GLN A 1 273 ? -39.084 17.411 45.793 1.00 80.56 273 GLN A N 1
ATOM 2102 C CA . GLN A 1 273 ? -39.493 18.815 45.864 1.00 80.56 273 GLN A CA 1
ATOM 2103 C C . GLN A 1 273 ? -38.724 19.742 44.901 1.00 80.56 273 GLN A C 1
ATOM 2105 O O . GLN A 1 273 ? -39.234 20.809 44.554 1.00 80.56 273 GLN A O 1
ATOM 2110 N N . TYR A 1 274 ? -37.529 19.333 44.461 1.00 81.50 274 TYR A N 1
ATOM 2111 C CA . TYR A 1 274 ? -36.646 20.083 43.561 1.00 81.50 274 TYR A CA 1
ATOM 2112 C C . TYR A 1 274 ? -36.589 19.510 42.139 1.00 81.50 274 TYR A C 1
ATOM 2114 O O . TYR A 1 274 ? -36.257 20.248 41.215 1.00 81.50 274 TYR A O 1
ATOM 2122 N N . LEU A 1 275 ? -36.916 18.225 41.977 1.00 75.44 275 LEU A N 1
ATOM 2123 C CA . LEU A 1 275 ? -36.927 17.492 40.710 1.00 75.44 275 LEU A CA 1
ATOM 2124 C C . LEU A 1 275 ? -38.375 17.277 40.260 1.00 75.44 275 LEU A C 1
ATOM 2126 O O . LEU A 1 275 ? -38.974 16.241 40.557 1.00 75.44 275 LEU A O 1
ATOM 2130 N N . LYS A 1 276 ? -38.940 18.290 39.602 1.00 63.47 276 LYS A N 1
ATOM 2131 C CA . LYS A 1 276 ? -40.291 18.248 39.032 1.00 63.47 276 LYS A CA 1
ATOM 2132 C C . LYS A 1 276 ? -40.210 17.883 37.562 1.00 63.47 276 LYS A C 1
ATOM 2134 O O . LYS A 1 276 ? -39.531 18.631 36.836 1.00 63.47 276 LYS A O 1
#

Secondary structure (DSSP, 8-state):
--------------HHHHHHHHHHHHHHHHHHHHHHHHHHHHHS---HHHHHHHHHHHHHHHHHHHHHHHHHHHHHHHHHHHHHHHHHHHHHHHHHHHHHHHHHHHHHHHHHHHHHHHHHHHHHHHHHHHHHHHHHHHHHHHHHHHHHHS-S------EEPPPPGGGTTSEEEEEEE-SSEEEEE--SSSPPEEEEGGGTTT-HHHHHHHHHHHTSTTEEEEEEEESSHHHHHHHHHHHHHHHHHHHHH------EEEEEPSSPPEE-GGGTTT--

Mean predicted aligned error: 19.29 Å

Nearest PDB structures (foldseek):
  3zf8-assembly1_A-2  TM=5.778E-01  e=1.666E-01  Saccharomyces cerevisiae S288C
  2b99-assembly1_A  TM=6.963E-01  e=3.399E+00  Methanocaldococcus jannaschii
  8ifm-assembly1_F  TM=3.463E-01  e=5.287E-01  Thermoflavifilum thermophilum
  5im5-assembly1_K  TM=4.934E-01  e=3.864E+00  Methanocaldococcus jannaschii DSM 2661
  8jay-assembly1_D  TM=3.562E-01  e=7.287E-01  Thermoflavifilum thermophilum

Foldseek 3Di:
DDDDDDDDDDDDDCVVVVVVVVVVVVVVVVVVVVVVVVVVVVVPDDDPVVVVVVVVVVVVVVVVVVVVVVVVVVVVVVVVVVVVVVVVVVVVVVVVVVVVVVVVVVVVVVVVVVVVVVVVVVVVVVVVVVVVVVVVVVVVVVVVVVVVVVPDDDQQPAAEDDDDPPQPQAQEWEWEQDQQWIWGQQAPPDGTDTHGLVCLLVDPVNVVVLVVQQVDPRYAYEYEFEPDPSSVVSVVVSVVSSVVSCVVPVGDHDYHYDYDYDDGHYDHVVSNVNRD

Solvent-accessible surface area (backbone atoms only — not comparable to full-atom values): 15711 Å² total; per-residue (Å²): 138,89,83,85,90,84,88,81,83,87,80,78,77,61,67,68,58,52,54,54,52,54,49,53,51,51,54,52,52,50,52,52,52,51,52,51,51,57,50,49,71,69,58,58,69,80,54,70,67,58,57,49,52,53,49,51,51,53,50,51,50,51,50,51,54,51,51,51,50,51,50,52,51,52,48,52,49,51,54,52,51,51,50,51,48,52,53,50,52,54,51,50,54,50,51,51,52,52,49,54,52,49,59,50,50,54,53,51,50,54,52,47,53,53,50,51,53,53,48,52,53,52,54,52,48,50,57,48,50,57,51,48,48,56,52,50,53,52,49,51,52,51,52,50,50,53,51,64,71,46,75,63,76,76,76,60,61,70,42,67,59,73,87,62,86,90,49,86,82,47,50,70,42,46,35,36,28,39,69,63,34,34,32,39,54,58,32,80,85,54,82,56,51,79,37,49,59,90,47,54,86,77,37,62,68,59,49,52,50,52,52,58,36,63,74,40,94,46,42,38,45,34,36,38,33,35,79,48,74,50,8,54,54,45,45,54,52,54,53,50,49,49,50,54,48,21,72,74,71,72,43,87,79,68,71,43,78,42,82,37,88,67,88,36,55,78,37,58,71,86,45,48,93,70,28,103

pLDDT: mean 84.91, std 12.93, range [39.25, 96.5]

Radius of gyration: 72.77 Å; Cα contacts (8 Å, |Δi|>4): 197; chains: 1; bounding box: 102×59×233 Å

Sequence (276 aa):
MAKKRKDSGASVNLFPFLSILVCIIGCLTLIIVVLNLMSMSKAEGREPEEVERAREYAILKKAQEEDQKSYDELRALVDSLTQQNQDLLAKRQKLTMLKEMLDSAEKIDAAREELIAKFQLLVNANKQLDADEVVLLAEIESLKKEIEERKLPPEAAQLQVKPSGSGANTQPFFVEVADKMVLIHHSLTEPAIEIPAGSLEINEDFKKLLETIASKPYNTLILLVRGSDAAVTNLGKVNSVVGAFNQRTGAEIIPGRLPLPGDGKVDLSLFAQYLK